Protein AF-A0A518AIZ9-F1 (afdb_monomer_lite)

Sequence (212 aa):
MLLGSAMAYCLTLGGAHALLIPSTLATMAALLMLAIASRRAASGQIYAWVDRTPELPRGILRTDRTPELPAGSIWHSTADRAEPQTDMDETLVDVPVLKTSTGDDNEPRDDEVVLQHIVRMRDKDGREYIHATLRGEIAADQRHVTLYLGFCPPFPTIPQVEAEVIEGPAATTKVVQILHNGVQIDVELDANVSKSVTVVVEAVAYEADPTS

Structure (mmCIF, N/CA/C/O backbone):
data_AF-A0A518AIZ9-F1
#
_entry.id   AF-A0A518AIZ9-F1
#
loop_
_atom_site.group_PDB
_atom_site.id
_atom_site.type_symbol
_atom_site.label_atom_id
_atom_site.label_alt_id
_atom_site.label_comp_id
_atom_site.label_asym_id
_atom_site.label_entity_id
_atom_site.label_seq_id
_atom_site.pdbx_PDB_ins_code
_atom_site.Cartn_x
_atom_site.Cartn_y
_atom_site.Cartn_z
_atom_site.occupancy
_atom_site.B_iso_or_equiv
_atom_site.auth_seq_id
_atom_site.auth_comp_id
_atom_site.auth_asym_id
_atom_site.auth_atom_id
_atom_site.pdbx_PDB_model_num
ATOM 1 N N . MET A 1 1 ? 64.237 24.814 -63.068 1.00 39.94 1 MET A N 1
ATOM 2 C CA . MET A 1 1 ? 63.916 26.164 -62.549 1.00 39.94 1 MET A CA 1
ATOM 3 C C . MET A 1 1 ? 62.679 26.028 -61.677 1.00 39.94 1 MET A C 1
ATOM 5 O O . MET A 1 1 ? 61.728 25.454 -62.170 1.00 39.94 1 MET A O 1
ATOM 9 N N . LEU A 1 2 ? 62.585 26.462 -60.426 1.00 41.84 2 LEU A N 1
ATOM 10 C CA . LEU A 1 2 ? 63.498 27.083 -59.464 1.00 41.84 2 LEU A CA 1
ATOM 11 C C . LEU A 1 2 ? 62.675 27.129 -58.150 1.00 41.84 2 LEU A C 1
ATOM 13 O O . LEU A 1 2 ? 61.513 27.493 -58.244 1.00 41.84 2 LEU A O 1
ATOM 17 N N . LEU A 1 3 ? 63.278 26.767 -57.004 1.00 41.03 3 LEU A N 1
ATOM 18 C CA . LEU A 1 3 ? 62.975 27.194 -55.613 1.00 41.03 3 LEU A CA 1
ATOM 19 C C . LEU A 1 3 ? 61.495 27.124 -55.132 1.00 41.03 3 LEU A C 1
ATOM 21 O O . LEU A 1 3 ? 60.616 27.754 -55.689 1.00 41.03 3 LEU A O 1
ATOM 25 N N . GLY A 1 4 ? 61.109 26.421 -54.065 1.00 42.66 4 GLY A N 1
ATOM 26 C CA . GLY A 1 4 ? 61.738 26.320 -52.749 1.00 42.66 4 GLY A CA 1
ATOM 27 C C . GLY A 1 4 ? 60.905 27.120 -51.738 1.00 42.66 4 GLY A C 1
ATOM 28 O O . GLY A 1 4 ? 60.705 28.303 -51.955 1.00 42.66 4 GLY A O 1
ATOM 29 N N . SER A 1 5 ? 60.414 26.493 -50.665 1.00 48.88 5 SER A N 1
ATOM 30 C CA . SER A 1 5 ? 60.509 27.025 -49.295 1.00 48.88 5 SER A CA 1
ATOM 31 C C . SER A 1 5 ? 59.873 26.048 -48.310 1.00 48.88 5 SER A C 1
ATOM 33 O O . SER A 1 5 ? 58.666 25.815 -48.315 1.00 48.88 5 SER A O 1
ATOM 35 N N . ALA A 1 6 ? 60.716 25.492 -47.446 1.00 48.91 6 ALA A N 1
ATOM 36 C CA . ALA A 1 6 ? 60.310 24.886 -46.194 1.00 48.91 6 ALA A CA 1
ATOM 37 C C . ALA A 1 6 ? 59.753 25.980 -45.272 1.00 48.91 6 ALA A C 1
ATOM 39 O O . ALA A 1 6 ? 60.350 27.052 -45.161 1.00 48.91 6 ALA A O 1
ATOM 40 N N . MET A 1 7 ? 58.647 25.704 -44.583 1.00 54.19 7 MET A N 1
ATOM 41 C CA . MET A 1 7 ? 58.264 26.474 -43.406 1.00 54.19 7 MET A CA 1
ATOM 42 C C . MET A 1 7 ? 58.028 25.517 -42.245 1.00 54.19 7 MET A C 1
ATOM 44 O O . MET A 1 7 ? 57.076 24.740 -42.214 1.00 54.19 7 MET A O 1
ATOM 48 N N . ALA A 1 8 ? 58.989 25.554 -41.328 1.00 50.47 8 ALA A N 1
ATOM 49 C CA . ALA A 1 8 ? 58.973 24.884 -40.048 1.00 50.47 8 ALA A CA 1
ATOM 50 C C . ALA A 1 8 ? 57.832 25.445 -39.191 1.00 50.47 8 ALA A C 1
ATOM 52 O O . ALA A 1 8 ? 57.834 26.630 -38.859 1.00 50.47 8 ALA A O 1
ATOM 53 N N . TYR A 1 9 ? 56.880 24.594 -38.806 1.00 51.19 9 TYR A N 1
ATOM 54 C CA . TYR A 1 9 ? 55.970 24.917 -37.715 1.00 51.19 9 TYR A CA 1
ATOM 55 C C . TYR A 1 9 ? 56.634 24.538 -36.396 1.00 51.19 9 TYR A C 1
ATOM 57 O O . TYR A 1 9 ? 56.860 23.371 -36.077 1.00 51.19 9 TYR A O 1
ATOM 65 N N . CYS A 1 10 ? 57.008 25.594 -35.685 1.00 48.31 10 CYS A N 1
ATOM 66 C CA . CYS A 1 10 ? 57.618 25.591 -34.374 1.00 48.31 10 CYS A CA 1
ATOM 67 C C . CYS A 1 10 ? 56.611 25.067 -33.338 1.00 48.31 10 CYS A C 1
ATOM 69 O O . CYS A 1 10 ? 55.517 25.613 -33.197 1.00 48.31 10 CYS A O 1
ATOM 71 N N . LEU A 1 11 ? 56.995 24.015 -32.613 1.00 47.84 11 LEU A N 1
ATOM 72 C CA . LEU A 1 11 ? 56.373 23.621 -31.354 1.00 47.84 11 LEU A CA 1
ATOM 73 C C . LEU A 1 11 ? 56.599 24.728 -30.317 1.00 47.84 11 LEU A C 1
ATOM 75 O O . LEU A 1 11 ? 57.735 24.976 -29.918 1.00 47.84 11 LEU A O 1
ATOM 79 N N . THR A 1 12 ? 55.522 25.317 -29.808 1.00 56.03 12 THR A N 1
ATOM 80 C CA . THR A 1 12 ? 55.527 26.012 -28.519 1.00 56.03 12 THR A CA 1
ATOM 81 C C . THR A 1 12 ? 54.550 25.323 -27.572 1.00 56.03 12 THR A C 1
ATOM 83 O O . THR A 1 12 ? 53.335 25.485 -27.655 1.00 56.03 12 THR A O 1
ATOM 86 N N . LEU A 1 13 ? 55.115 24.530 -26.656 1.00 51.81 13 LEU A N 1
ATOM 87 C CA . LEU A 1 13 ? 54.502 24.242 -25.363 1.00 51.81 13 LEU A CA 1
ATOM 88 C C . LEU A 1 13 ? 54.333 25.556 -24.589 1.00 51.81 13 LEU A C 1
ATOM 90 O O . LEU A 1 13 ? 55.253 26.370 -24.563 1.00 51.81 13 LEU A O 1
ATOM 94 N N . GLY A 1 14 ? 53.223 25.696 -23.865 1.00 52.38 14 GLY A N 1
ATOM 95 C CA . GLY A 1 14 ? 53.136 26.637 -22.747 1.00 52.38 14 GLY A CA 1
ATOM 96 C C . GLY A 1 14 ? 51.812 27.377 -22.676 1.00 52.38 14 GLY A C 1
ATOM 97 O O . GLY A 1 14 ? 51.695 28.496 -23.155 1.00 52.38 14 GLY A O 1
ATOM 98 N N . GLY A 1 15 ? 50.821 26.767 -22.032 1.00 46.62 15 GLY A N 1
ATOM 99 C CA . GLY A 1 15 ? 49.551 27.425 -21.755 1.00 46.62 15 GLY A CA 1
ATOM 100 C C . GLY A 1 15 ? 48.676 26.564 -20.864 1.00 46.62 15 GLY A C 1
ATOM 101 O O . GLY A 1 15 ? 47.680 26.013 -21.320 1.00 46.62 15 GLY A O 1
ATOM 102 N N . ALA A 1 16 ? 49.062 26.415 -19.596 1.00 49.22 16 ALA A N 1
ATOM 103 C CA . ALA A 1 16 ? 48.165 25.904 -18.568 1.00 49.22 16 ALA A CA 1
ATOM 104 C C . ALA A 1 16 ? 47.044 26.934 -18.348 1.00 49.22 16 ALA A C 1
ATOM 106 O O . ALA A 1 16 ? 47.120 27.784 -17.464 1.00 49.22 16 ALA A O 1
ATOM 107 N N . HIS A 1 17 ? 46.008 26.883 -19.185 1.00 47.03 17 HIS A N 1
ATOM 108 C CA . HIS A 1 17 ? 44.741 27.532 -18.892 1.00 47.03 17 HIS A CA 1
ATOM 109 C C . HIS A 1 17 ? 44.072 26.734 -17.778 1.00 47.03 17 HIS A C 1
ATOM 111 O O . HIS A 1 17 ? 43.363 25.759 -18.018 1.00 47.03 17 HIS A O 1
ATOM 117 N N . ALA A 1 18 ? 44.335 27.148 -16.539 1.00 50.25 18 ALA A N 1
ATOM 118 C CA . ALA A 1 18 ? 43.480 26.824 -15.415 1.00 50.25 18 ALA A CA 1
ATOM 119 C C . ALA A 1 18 ? 42.080 27.365 -15.742 1.00 50.25 18 ALA A C 1
ATOM 121 O O . ALA A 1 18 ? 41.807 28.557 -15.600 1.00 50.25 18 ALA A O 1
ATOM 122 N N . LEU A 1 19 ? 41.217 26.488 -16.261 1.00 50.25 19 LEU A N 1
ATOM 123 C CA . LEU A 1 19 ? 39.789 26.734 -16.361 1.00 50.25 19 LEU A CA 1
ATOM 124 C C . LEU A 1 19 ? 39.276 26.935 -14.932 1.00 50.25 19 LEU A C 1
ATOM 126 O O . LEU A 1 19 ? 39.051 25.981 -14.191 1.00 50.25 19 LEU A O 1
ATOM 130 N N . LEU A 1 20 ? 39.134 28.201 -14.544 1.00 52.47 20 LEU A N 1
ATOM 131 C CA . LEU A 1 20 ? 38.322 28.632 -13.416 1.00 52.47 20 LEU A CA 1
ATOM 132 C C . LEU A 1 20 ? 36.880 28.220 -13.719 1.00 52.47 20 LEU A C 1
ATOM 134 O O . LEU A 1 20 ? 36.121 28.956 -14.346 1.00 52.47 20 LEU A O 1
ATOM 138 N N . ILE A 1 21 ? 36.525 27.001 -13.319 1.00 57.03 21 ILE A N 1
ATOM 139 C CA . ILE A 1 21 ? 35.137 26.557 -13.267 1.00 57.03 21 ILE A CA 1
ATOM 140 C C . ILE A 1 21 ? 34.422 27.536 -12.322 1.00 57.03 21 ILE A C 1
ATOM 142 O O . ILE A 1 21 ? 34.864 27.689 -11.179 1.00 57.03 21 ILE A O 1
ATOM 146 N N . PRO A 1 22 ? 33.363 28.238 -12.768 1.00 51.31 22 PRO A N 1
ATOM 147 C CA . PRO A 1 22 ? 32.633 29.155 -11.910 1.00 51.31 22 PRO A CA 1
ATOM 148 C C . PRO A 1 22 ? 32.086 28.368 -10.718 1.00 51.31 22 PRO A C 1
ATOM 150 O O . PRO A 1 22 ? 31.345 27.395 -10.870 1.00 51.31 22 PRO A O 1
ATOM 153 N N . SER A 1 23 ? 32.488 28.792 -9.522 1.00 57.97 23 SER A N 1
ATOM 154 C CA . SER A 1 23 ? 32.219 28.141 -8.237 1.00 57.97 23 SER A CA 1
ATOM 155 C C . SER A 1 23 ? 30.732 27.936 -7.934 1.00 57.97 23 SER A C 1
ATOM 157 O O . SER A 1 23 ? 30.400 27.193 -7.021 1.00 57.97 23 SER A O 1
ATOM 159 N N . THR A 1 24 ? 29.828 28.532 -8.711 1.00 57.06 24 THR A N 1
ATOM 160 C CA . THR A 1 24 ? 28.375 28.446 -8.546 1.00 57.06 24 THR A CA 1
ATOM 161 C C . THR A 1 24 ? 27.792 27.077 -8.909 1.00 57.06 24 THR A C 1
ATOM 163 O O . THR A 1 24 ? 26.838 26.639 -8.266 1.00 57.06 24 THR A O 1
ATOM 166 N N . LEU A 1 25 ? 28.372 26.359 -9.879 1.00 55.81 25 LEU A N 1
ATOM 167 C CA . LEU A 1 25 ? 27.892 25.025 -10.277 1.00 55.81 25 LEU A CA 1
ATOM 168 C C . LEU A 1 25 ? 28.184 23.962 -9.210 1.00 55.81 25 LEU A C 1
ATOM 170 O O . LEU A 1 25 ? 27.341 23.106 -8.942 1.00 55.81 25 LEU A O 1
ATOM 174 N N . ALA A 1 26 ? 29.342 24.055 -8.552 1.00 60.19 26 ALA A N 1
ATOM 175 C CA . ALA A 1 26 ? 29.697 23.164 -7.451 1.00 60.19 26 ALA A CA 1
ATOM 176 C C . ALA A 1 26 ? 28.767 23.364 -6.241 1.00 60.19 26 ALA A C 1
ATOM 178 O O . ALA A 1 26 ? 28.334 22.388 -5.629 1.00 60.19 26 ALA A O 1
ATOM 179 N N . THR A 1 27 ? 28.386 24.610 -5.939 1.00 63.25 27 THR A N 1
ATOM 180 C CA . THR A 1 27 ? 27.458 24.912 -4.840 1.00 63.25 27 THR A CA 1
ATOM 181 C C . THR A 1 27 ? 26.048 24.396 -5.120 1.00 63.25 27 THR A C 1
ATOM 183 O O . THR A 1 27 ? 25.411 23.858 -4.218 1.00 63.25 27 THR A O 1
ATOM 186 N N . MET A 1 28 ? 25.560 24.500 -6.363 1.00 69.56 28 MET A N 1
ATOM 187 C CA . MET A 1 28 ? 24.241 23.963 -6.730 1.00 69.56 28 MET A CA 1
ATOM 188 C C . MET A 1 28 ? 24.204 22.432 -6.678 1.00 69.56 28 MET A C 1
ATOM 190 O O . MET A 1 28 ? 23.243 21.871 -6.157 1.00 69.56 28 MET A O 1
ATOM 194 N N . ALA A 1 29 ? 25.259 21.754 -7.143 1.00 61.56 29 ALA A N 1
ATOM 195 C CA . ALA A 1 29 ? 25.366 20.299 -7.034 1.00 61.56 29 ALA A CA 1
ATOM 196 C C . ALA A 1 29 ? 25.429 19.839 -5.565 1.00 61.56 29 ALA A C 1
ATOM 198 O O . ALA A 1 29 ? 24.757 18.880 -5.193 1.00 61.56 29 ALA A O 1
ATOM 199 N N . ALA A 1 30 ? 26.167 20.554 -4.709 1.00 63.75 30 ALA A N 1
ATOM 200 C CA . ALA A 1 30 ? 26.231 20.259 -3.278 1.00 63.75 30 ALA A CA 1
ATOM 201 C C . ALA A 1 30 ? 24.884 20.484 -2.567 1.00 63.75 30 ALA A C 1
ATOM 203 O O . ALA A 1 30 ? 24.491 19.661 -1.746 1.00 63.75 30 ALA A O 1
ATOM 204 N N . LEU A 1 31 ? 24.145 21.547 -2.907 1.00 68.50 31 LEU A N 1
ATOM 205 C CA . LEU A 1 31 ? 22.807 21.803 -2.358 1.00 68.50 31 LEU A CA 1
ATOM 206 C C . LEU A 1 31 ? 21.777 20.767 -2.825 1.00 68.50 31 LEU A C 1
ATOM 208 O O . LEU A 1 31 ? 20.943 20.345 -2.027 1.00 68.50 31 LEU A O 1
ATOM 212 N N . LEU A 1 32 ? 21.858 20.312 -4.080 1.00 64.00 32 LEU A N 1
ATOM 213 C CA . LEU A 1 32 ? 21.006 19.240 -4.595 1.00 64.00 32 LEU A CA 1
ATOM 214 C C . LEU A 1 32 ? 21.304 17.909 -3.888 1.00 64.00 32 LEU A C 1
ATOM 216 O O . LEU A 1 32 ? 20.382 17.242 -3.428 1.00 64.00 32 LEU A O 1
ATOM 220 N N . MET A 1 33 ? 22.582 17.556 -3.724 1.00 61.03 33 MET A N 1
ATOM 221 C CA . MET A 1 33 ? 22.983 16.350 -2.990 1.00 61.03 33 MET A CA 1
ATOM 222 C C . MET A 1 33 ? 22.608 16.428 -1.505 1.00 61.03 33 MET A C 1
ATOM 224 O O . MET A 1 33 ? 22.188 15.425 -0.934 1.00 61.03 33 MET A O 1
ATOM 228 N N . LEU A 1 34 ? 22.680 17.611 -0.885 1.00 49.88 34 LEU A N 1
ATOM 229 C CA . LEU A 1 34 ? 22.248 17.823 0.498 1.00 49.88 34 LEU A CA 1
ATOM 230 C C . LEU A 1 34 ? 20.719 17.741 0.646 1.00 49.88 34 LEU A C 1
ATOM 232 O O . LEU A 1 34 ? 20.246 17.208 1.643 1.00 49.88 34 LEU A O 1
ATOM 236 N N . ALA A 1 35 ? 19.948 18.200 -0.344 1.00 51.19 35 ALA A N 1
ATOM 237 C CA . ALA A 1 35 ? 18.488 18.064 -0.371 1.00 51.19 35 ALA A CA 1
ATOM 238 C C . ALA A 1 35 ? 18.027 16.613 -0.614 1.00 51.19 35 ALA A C 1
ATOM 240 O O . ALA A 1 35 ? 17.019 16.178 -0.057 1.00 51.19 35 ALA A O 1
ATOM 241 N N . ILE A 1 36 ? 18.774 15.845 -1.414 1.00 54.53 36 ILE A N 1
ATOM 242 C CA . ILE A 1 36 ? 18.538 14.406 -1.610 1.00 54.53 36 ILE A CA 1
ATOM 243 C C . ILE A 1 36 ? 18.916 13.630 -0.338 1.00 54.53 36 ILE A C 1
ATOM 245 O O . ILE A 1 36 ? 18.170 12.757 0.102 1.00 54.53 36 ILE A O 1
ATOM 249 N N . ALA A 1 37 ? 20.032 13.981 0.308 1.00 49.31 37 ALA A N 1
ATOM 250 C CA . ALA A 1 37 ? 20.456 13.356 1.558 1.00 49.31 37 ALA A CA 1
ATOM 251 C C . ALA A 1 37 ? 19.532 13.699 2.742 1.00 49.31 37 ALA A C 1
ATOM 253 O O . ALA A 1 37 ? 19.281 12.837 3.583 1.00 49.31 37 ALA A O 1
ATOM 254 N N . SER A 1 38 ? 18.979 14.916 2.805 1.00 46.50 38 SER A N 1
ATOM 255 C CA . SER A 1 38 ? 18.071 15.323 3.886 1.00 46.50 38 SER A CA 1
ATOM 256 C C . SER A 1 38 ? 16.689 14.672 3.788 1.00 46.50 38 SER A C 1
ATOM 258 O O . SER A 1 38 ? 16.104 14.360 4.826 1.00 46.50 38 SER A O 1
ATOM 260 N N . ARG A 1 39 ? 16.202 14.347 2.579 1.00 47.47 39 ARG A N 1
ATOM 261 C CA . ARG A 1 39 ? 14.998 13.507 2.414 1.00 47.47 39 ARG A CA 1
ATOM 262 C C . ARG A 1 39 ? 15.184 12.090 2.961 1.00 47.47 39 ARG A C 1
ATOM 264 O O . ARG A 1 39 ? 14.226 11.521 3.463 1.00 47.47 39 ARG A O 1
ATOM 271 N N . ARG A 1 40 ? 16.413 11.563 2.952 1.00 46.22 40 ARG A N 1
ATOM 272 C CA . ARG A 1 40 ? 16.766 10.259 3.544 1.00 46.22 40 ARG A CA 1
ATOM 273 C C . ARG A 1 40 ? 16.931 10.282 5.069 1.00 46.22 40 ARG A C 1
ATOM 275 O O . ARG A 1 40 ? 16.950 9.228 5.695 1.00 46.22 40 ARG A O 1
ATOM 282 N N . ALA A 1 41 ? 17.089 11.461 5.672 1.00 42.41 41 ALA A N 1
ATOM 283 C CA . ALA A 1 41 ? 17.220 11.610 7.123 1.00 42.41 41 ALA A CA 1
ATOM 284 C C . ALA A 1 41 ? 15.862 11.811 7.818 1.00 42.41 41 ALA A C 1
ATOM 286 O O . ALA A 1 41 ? 15.706 11.408 8.967 1.00 42.41 41 ALA A O 1
ATOM 287 N N . ALA A 1 42 ? 14.863 12.362 7.117 1.00 40.97 42 ALA A N 1
ATOM 288 C CA . ALA A 1 42 ? 13.490 12.456 7.621 1.00 40.97 42 ALA A CA 1
ATOM 289 C C . ALA A 1 42 ? 12.793 11.081 7.719 1.00 40.97 42 ALA A C 1
ATOM 291 O O . ALA A 1 42 ? 11.975 10.879 8.610 1.00 40.97 42 ALA A O 1
ATOM 292 N N . SER A 1 43 ? 13.189 10.102 6.897 1.00 44.28 43 SER A N 1
ATOM 293 C CA . SER A 1 43 ? 12.788 8.690 7.033 1.00 44.28 43 SER A CA 1
ATOM 294 C C . SER A 1 43 ? 13.457 7.976 8.222 1.00 44.28 43 SER A C 1
ATOM 296 O O . SER A 1 43 ? 12.982 6.946 8.683 1.00 44.28 43 SER A O 1
ATOM 298 N N . GLY A 1 44 ? 14.532 8.538 8.789 1.00 35.97 44 GLY A N 1
ATOM 299 C CA . GLY A 1 44 ? 15.192 7.996 9.983 1.00 35.97 44 GLY A CA 1
ATOM 300 C C . GLY A 1 44 ? 14.403 8.191 11.284 1.00 35.97 44 GLY A C 1
ATOM 301 O O . GLY A 1 44 ? 14.702 7.542 12.283 1.00 35.97 44 GLY A O 1
ATOM 302 N N . GLN A 1 45 ? 13.391 9.067 11.290 1.00 40.84 45 GLN A N 1
ATOM 303 C CA . GLN A 1 45 ? 12.557 9.317 12.469 1.00 40.84 45 GLN A CA 1
ATOM 304 C C . GLN A 1 45 ? 11.426 8.283 12.633 1.00 40.84 45 GLN A C 1
ATOM 306 O O . GLN A 1 45 ? 10.902 8.139 13.736 1.00 40.84 45 GLN A O 1
ATOM 311 N N . ILE A 1 46 ? 11.117 7.519 11.578 1.00 44.38 46 ILE A N 1
ATOM 312 C CA . ILE A 1 46 ? 10.094 6.458 11.570 1.00 44.38 46 ILE A CA 1
ATOM 313 C C . ILE A 1 46 ? 10.654 5.152 12.163 1.00 44.38 46 ILE A C 1
ATOM 315 O O . ILE A 1 46 ? 9.981 4.487 12.952 1.00 44.38 46 ILE A O 1
ATOM 319 N N . TYR A 1 47 ? 11.940 4.845 11.946 1.00 40.62 47 TYR A N 1
ATOM 320 C CA . TYR A 1 47 ? 12.581 3.691 12.598 1.00 40.62 47 TYR A CA 1
ATOM 321 C C . TYR A 1 47 ? 12.675 3.821 14.127 1.00 40.62 47 TYR A C 1
ATOM 323 O O . TYR A 1 47 ? 12.715 2.811 14.821 1.00 40.62 47 TYR A O 1
ATOM 331 N N . ALA A 1 48 ? 12.612 5.035 14.687 1.00 41.84 48 ALA A N 1
ATOM 332 C CA . ALA A 1 48 ? 12.530 5.223 16.139 1.00 41.84 48 ALA A CA 1
ATOM 333 C C . ALA A 1 48 ? 11.160 4.824 16.737 1.00 41.84 48 ALA A C 1
ATOM 335 O O . ALA A 1 48 ? 11.034 4.713 17.963 1.00 41.84 48 ALA A O 1
ATOM 336 N N . TRP A 1 49 ? 10.134 4.632 15.896 1.00 43.12 49 TRP A N 1
ATOM 337 C CA . TRP A 1 49 ? 8.842 4.064 16.289 1.00 43.12 49 TRP A CA 1
ATOM 338 C C . TRP A 1 49 ? 8.813 2.544 16.073 1.00 43.12 49 TRP A C 1
ATOM 340 O O . TRP A 1 49 ? 8.324 1.825 16.942 1.00 43.12 49 TRP A O 1
ATOM 350 N N . VAL A 1 50 ? 9.449 2.043 15.004 1.00 43.56 50 VAL A N 1
ATOM 351 C CA . VAL A 1 50 ? 9.624 0.597 14.758 1.00 43.56 50 VAL A CA 1
ATOM 352 C C . VAL A 1 50 ? 10.515 -0.065 15.821 1.00 43.56 50 VAL A C 1
ATOM 354 O O . VAL A 1 50 ? 10.157 -1.132 16.307 1.00 43.56 50 VAL A O 1
ATOM 357 N N . ASP A 1 51 ? 11.574 0.589 16.315 1.00 40.94 51 ASP A N 1
ATOM 358 C CA . ASP A 1 51 ? 12.370 0.105 17.467 1.00 40.94 51 ASP A CA 1
ATOM 359 C C . ASP A 1 51 ? 11.630 0.216 18.818 1.00 40.94 51 ASP A C 1
ATOM 361 O O . ASP A 1 51 ? 12.097 -0.277 19.846 1.00 40.94 51 ASP A O 1
ATOM 365 N N . ARG A 1 52 ? 10.456 0.861 18.832 1.00 41.56 52 ARG A N 1
ATOM 366 C CA . ARG A 1 52 ? 9.512 0.872 19.957 1.00 41.56 52 ARG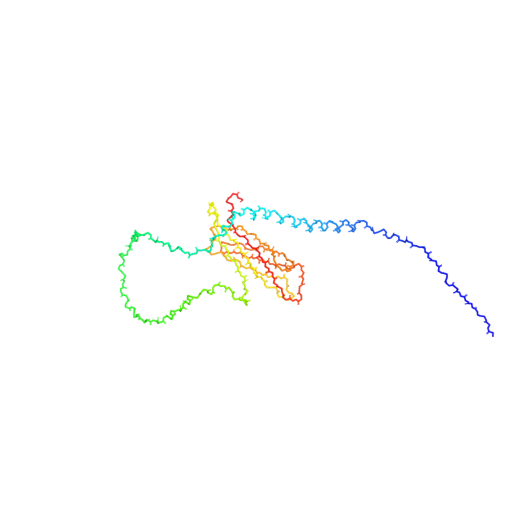 A CA 1
ATOM 367 C C . ARG A 1 52 ? 8.309 -0.038 19.728 1.00 41.56 52 ARG A C 1
ATOM 369 O O . ARG A 1 52 ? 7.345 0.034 20.494 1.00 41.56 52 ARG A O 1
ATOM 376 N N . THR A 1 53 ? 8.381 -0.941 18.749 1.00 41.06 53 THR A N 1
ATOM 377 C CA . THR A 1 53 ? 7.557 -2.144 18.815 1.00 41.06 53 THR A CA 1
ATOM 378 C C . THR A 1 53 ? 7.929 -2.874 20.111 1.00 41.06 53 THR A C 1
ATOM 380 O O . THR A 1 53 ? 9.112 -3.133 20.347 1.00 41.06 53 THR A O 1
ATOM 383 N N . PRO A 1 54 ? 6.978 -3.160 21.023 1.00 37.84 54 PRO A N 1
ATOM 384 C CA . PRO A 1 54 ? 7.256 -4.131 22.071 1.00 37.84 54 PRO A CA 1
ATOM 385 C C . PRO A 1 54 ? 7.716 -5.384 21.339 1.00 37.84 54 PRO A C 1
ATOM 387 O O . PRO A 1 54 ? 7.024 -5.792 20.407 1.00 37.84 54 PRO A O 1
ATOM 390 N N . GLU A 1 55 ? 8.895 -5.904 21.696 1.00 36.31 55 GLU A N 1
ATOM 391 C CA . GLU A 1 55 ? 9.474 -7.101 21.091 1.00 36.31 55 GLU A CA 1
ATOM 392 C C . GLU A 1 55 ? 8.345 -8.066 20.737 1.00 36.31 55 GLU A C 1
ATOM 394 O O . GLU A 1 55 ? 7.668 -8.573 21.637 1.00 36.31 55 GLU A O 1
ATOM 399 N N . LEU A 1 56 ? 8.072 -8.244 19.437 1.00 44.16 56 LEU A N 1
ATOM 400 C CA . LEU A 1 56 ? 7.114 -9.251 19.000 1.00 44.16 56 LEU A CA 1
ATOM 401 C C . LEU A 1 56 ? 7.553 -10.539 19.700 1.00 44.16 56 LEU A C 1
ATOM 403 O O . LEU A 1 56 ? 8.711 -10.938 19.518 1.00 44.16 56 LEU A O 1
ATOM 407 N N . PRO A 1 57 ? 6.715 -11.155 20.556 1.00 35.19 57 PRO A N 1
ATOM 408 C CA . PRO A 1 57 ? 7.140 -12.320 21.304 1.00 35.19 57 PRO A CA 1
ATOM 409 C C . PRO A 1 57 ? 7.584 -13.364 20.285 1.00 35.19 57 PRO A C 1
ATOM 411 O O . PRO A 1 57 ? 6.765 -13.860 19.511 1.00 35.19 57 PRO A O 1
ATOM 414 N N . ARG A 1 58 ? 8.883 -13.687 20.264 1.00 38.62 58 ARG A N 1
ATOM 415 C CA . ARG A 1 58 ? 9.511 -14.666 19.356 1.00 38.62 58 ARG A CA 1
ATOM 416 C C . ARG A 1 58 ? 9.038 -16.114 19.615 1.00 38.62 58 ARG A C 1
ATOM 418 O O . ARG A 1 58 ? 9.807 -17.054 19.475 1.00 38.62 58 ARG A O 1
ATOM 425 N N . GLY A 1 59 ? 7.789 -16.313 20.037 1.00 36.75 59 GLY A N 1
ATOM 426 C CA . GLY A 1 59 ? 7.248 -17.592 20.491 1.00 36.75 59 GLY A CA 1
ATOM 427 C C . GLY A 1 59 ? 5.778 -17.853 20.158 1.00 36.75 59 GLY A C 1
ATOM 428 O O . GLY A 1 59 ? 5.237 -18.831 20.664 1.00 36.75 59 GLY A O 1
ATOM 429 N N . ILE A 1 60 ? 5.112 -17.040 19.327 1.00 42.72 60 ILE A N 1
ATOM 430 C CA . ILE A 1 60 ? 3.705 -17.274 18.939 1.00 42.72 60 ILE A CA 1
ATOM 431 C C . ILE A 1 60 ? 3.637 -17.990 17.584 1.00 42.72 60 ILE A C 1
ATOM 433 O O . ILE A 1 60 ? 3.108 -17.486 16.605 1.00 42.72 60 ILE A O 1
ATOM 437 N N . LEU A 1 61 ? 4.201 -19.191 17.536 1.00 38.72 61 LEU A N 1
ATOM 438 C CA . LEU A 1 61 ? 3.875 -20.212 16.538 1.00 38.72 61 LEU A CA 1
ATOM 439 C C . LEU A 1 61 ? 3.904 -21.557 17.268 1.00 38.72 61 LEU A C 1
ATOM 441 O O . LEU A 1 61 ? 4.785 -22.391 17.099 1.00 38.72 61 LEU A O 1
ATOM 445 N N . ARG A 1 62 ? 2.961 -21.712 18.204 1.00 37.44 62 ARG A N 1
ATOM 446 C CA . ARG A 1 62 ? 2.619 -23.001 18.810 1.00 37.44 62 ARG A CA 1
ATOM 447 C C . ARG A 1 62 ? 1.133 -23.013 19.148 1.00 37.44 62 ARG A C 1
ATOM 449 O O . ARG A 1 62 ? 0.719 -22.626 20.239 1.00 37.44 62 ARG A O 1
ATOM 456 N N . THR A 1 63 ? 0.322 -23.406 18.177 1.00 44.72 63 THR A N 1
ATOM 457 C CA . THR A 1 63 ? -1.126 -23.574 18.319 1.00 44.72 63 THR A CA 1
ATOM 458 C C . THR A 1 63 ? -1.444 -24.974 18.846 1.00 44.72 63 THR A C 1
ATOM 460 O O . THR A 1 63 ? -1.990 -25.790 18.120 1.00 44.72 63 THR A O 1
ATOM 463 N N . ASP A 1 64 ? -1.125 -25.246 20.115 1.00 38.84 64 ASP A N 1
ATOM 464 C CA . ASP A 1 64 ? -1.511 -26.498 20.801 1.00 38.84 64 ASP A CA 1
ATOM 465 C C . ASP A 1 64 ? -2.486 -26.250 21.967 1.00 38.84 64 ASP A C 1
ATOM 467 O O . ASP A 1 64 ? -2.499 -26.976 22.961 1.00 38.84 64 ASP A O 1
ATOM 471 N N . ARG A 1 65 ? -3.308 -25.197 21.905 1.00 38.25 65 ARG A N 1
ATOM 472 C CA . ARG A 1 65 ? -4.374 -24.995 22.897 1.00 38.25 65 ARG A CA 1
ATOM 473 C C . ARG A 1 65 ? -5.720 -24.806 22.227 1.00 38.25 65 ARG A C 1
ATOM 475 O O . ARG A 1 65 ? -6.094 -23.697 21.861 1.00 38.25 65 ARG A O 1
ATOM 482 N N . THR A 1 66 ? -6.456 -25.905 22.138 1.00 42.09 66 THR A N 1
ATOM 483 C CA . THR A 1 66 ? -7.914 -25.911 22.047 1.00 42.09 66 THR A CA 1
ATOM 484 C C . THR A 1 66 ? -8.466 -25.115 23.236 1.00 42.09 66 THR A C 1
ATOM 486 O O . THR A 1 66 ? -8.195 -25.492 24.378 1.00 42.09 66 THR A O 1
ATOM 489 N N . PRO A 1 67 ? -9.193 -24.005 23.032 1.00 47.81 67 PRO A N 1
ATOM 490 C CA . PRO A 1 67 ? -9.878 -23.349 24.133 1.00 47.81 67 PRO A CA 1
ATOM 491 C C . PRO A 1 67 ? -11.022 -24.258 24.599 1.00 47.81 67 PRO A C 1
ATOM 493 O O . PRO A 1 67 ? -11.966 -24.515 23.854 1.00 47.81 67 PRO A O 1
ATOM 496 N N . GLU A 1 68 ? -10.929 -24.766 25.828 1.00 45.88 68 GLU A N 1
ATOM 497 C CA . GLU A 1 68 ? -12.066 -25.384 26.507 1.00 45.88 68 GLU A CA 1
ATOM 498 C C . GLU A 1 68 ? -13.157 -24.319 26.672 1.00 45.88 68 GLU A C 1
ATOM 500 O O . GLU A 1 68 ? -12.991 -23.327 27.385 1.00 45.88 68 GLU A O 1
ATOM 505 N N . LEU A 1 69 ? -14.271 -24.499 25.961 1.00 57.31 69 LEU A N 1
ATOM 506 C CA . LEU A 1 69 ? -15.462 -23.681 26.145 1.00 57.31 69 LEU A CA 1
ATOM 507 C C . LEU A 1 69 ? -16.000 -23.907 27.568 1.00 57.31 69 L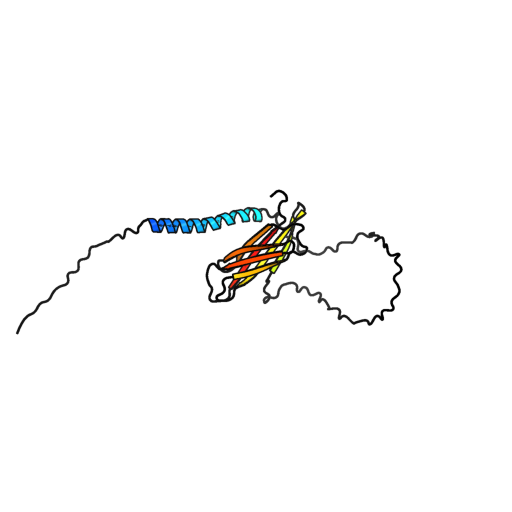EU A C 1
ATOM 509 O O . LEU A 1 69 ? -16.130 -25.060 27.988 1.00 57.31 69 LEU A O 1
ATOM 513 N N . PRO A 1 70 ? -16.354 -22.848 28.316 1.00 51.31 70 PRO A N 1
ATOM 514 C CA . PRO A 1 70 ? -16.977 -23.012 29.617 1.00 51.31 70 PRO A CA 1
ATOM 515 C C . PRO A 1 70 ? -18.331 -23.708 29.447 1.00 51.31 70 PRO A C 1
ATOM 517 O O . PRO A 1 70 ? -19.222 -23.224 28.746 1.00 51.31 70 PRO A O 1
ATOM 520 N N . ALA A 1 71 ? -18.484 -24.852 30.110 1.00 51.31 71 ALA A N 1
ATOM 521 C CA . ALA A 1 71 ? -19.755 -25.546 30.235 1.00 51.31 71 ALA A CA 1
ATOM 522 C C . ALA A 1 71 ? -20.755 -24.632 30.963 1.00 51.31 71 ALA A C 1
ATOM 524 O O . ALA A 1 71 ? -20.686 -24.486 32.182 1.00 51.31 71 ALA A O 1
ATOM 525 N N . GLY A 1 72 ? -21.665 -23.985 30.226 1.00 51.81 72 GLY A N 1
ATOM 526 C CA . GLY A 1 72 ? -22.767 -23.245 30.850 1.00 51.81 72 GLY A CA 1
ATOM 527 C C . GLY A 1 72 ? -23.347 -22.031 30.126 1.00 51.81 72 GLY A C 1
ATOM 528 O O . GLY A 1 72 ? -24.154 -21.337 30.740 1.00 51.81 72 GLY A O 1
ATOM 529 N N . SER A 1 73 ? -23.011 -21.734 28.865 1.00 48.31 73 SER A N 1
ATOM 530 C CA . SER A 1 73 ? -23.719 -20.673 28.129 1.00 48.31 73 SER A CA 1
ATOM 531 C C . SER A 1 73 ? -25.116 -21.140 27.703 1.00 48.31 73 SER A C 1
ATOM 533 O O . SER A 1 73 ? -25.344 -21.692 26.628 1.00 48.31 73 SER A O 1
ATOM 535 N N . ILE A 1 74 ? -26.070 -20.920 28.606 1.00 52.84 74 ILE A N 1
ATOM 536 C CA . ILE A 1 74 ? -27.507 -21.026 28.370 1.00 52.84 74 ILE A CA 1
ATOM 537 C C . ILE A 1 74 ? -27.893 -19.889 27.420 1.00 52.84 74 ILE A C 1
ATOM 539 O O . ILE A 1 74 ? -28.061 -18.741 27.828 1.00 52.84 74 ILE A O 1
ATOM 543 N N . TRP A 1 75 ? -28.012 -20.201 26.133 1.00 57.16 75 TRP A N 1
ATOM 544 C CA . TRP A 1 75 ? -28.657 -19.315 25.174 1.00 57.16 75 TRP A CA 1
ATOM 545 C C . TRP A 1 75 ? -30.155 -19.304 25.482 1.00 57.16 75 TRP A C 1
ATOM 547 O O . TRP A 1 75 ? -30.846 -20.305 25.293 1.00 57.16 75 TRP A O 1
ATOM 557 N N . HIS A 1 76 ? -30.662 -18.180 25.990 1.00 46.00 76 HIS A N 1
ATOM 558 C CA . HIS A 1 76 ? -32.100 -17.950 26.070 1.00 46.00 76 HIS A CA 1
ATOM 559 C C . HIS A 1 76 ? -32.662 -17.864 24.646 1.00 46.00 76 HIS A C 1
ATOM 561 O O . HIS A 1 76 ? -32.568 -16.834 23.985 1.00 46.00 76 HIS A O 1
ATOM 567 N N . SER A 1 77 ? -33.218 -18.981 24.178 1.00 49.25 77 SER A N 1
ATOM 568 C CA . SER A 1 77 ? -33.991 -19.071 22.944 1.00 49.25 77 SER A CA 1
ATOM 569 C C . SER A 1 77 ? -35.335 -18.368 23.137 1.00 49.25 77 SER A C 1
ATOM 571 O O . SER A 1 77 ? -36.250 -18.901 23.762 1.00 49.25 77 SER A O 1
ATOM 573 N N . THR A 1 78 ? -35.460 -17.146 22.626 1.00 56.84 78 THR A N 1
ATOM 574 C CA . THR A 1 78 ? -36.742 -16.460 22.416 1.00 56.84 78 THR A CA 1
ATOM 575 C C . THR A 1 78 ? -37.317 -16.863 21.059 1.00 56.84 78 THR A C 1
ATOM 577 O O . THR A 1 78 ? -37.356 -16.068 20.123 1.00 56.84 78 THR A O 1
ATOM 580 N N . ALA A 1 79 ? -37.765 -18.112 20.947 1.00 50.25 79 ALA A N 1
ATOM 581 C CA . ALA A 1 79 ? -38.419 -18.632 19.748 1.00 50.25 79 ALA A CA 1
ATOM 582 C C . ALA A 1 79 ? -39.783 -19.258 20.083 1.00 50.25 79 ALA A C 1
ATOM 584 O O . ALA A 1 79 ? -40.013 -20.435 19.842 1.00 50.25 79 ALA A O 1
ATOM 585 N N . ASP A 1 80 ? -40.700 -18.442 20.609 1.00 48.88 80 ASP A N 1
ATOM 586 C CA . ASP A 1 80 ? -42.151 -18.688 20.549 1.00 48.88 80 ASP A CA 1
ATOM 587 C C . ASP A 1 80 ? -42.745 -17.867 19.389 1.00 48.88 80 ASP A C 1
ATOM 589 O O . ASP A 1 80 ? -43.598 -16.992 19.550 1.00 48.88 80 ASP A O 1
ATOM 593 N N . ARG A 1 81 ? -42.238 -18.106 18.175 1.00 53.22 81 ARG A N 1
ATOM 594 C CA . ARG A 1 81 ? -42.870 -17.629 16.943 1.00 53.22 81 ARG A CA 1
ATOM 595 C C . ARG A 1 81 ? -43.225 -18.854 16.118 1.00 53.22 81 ARG A C 1
ATOM 597 O O . ARG A 1 81 ? -42.360 -19.459 15.500 1.00 53.22 81 ARG A O 1
ATOM 604 N N . ALA A 1 82 ? -44.500 -19.229 16.172 1.00 56.50 82 ALA A N 1
ATOM 605 C CA . ALA A 1 82 ? -45.078 -20.251 15.315 1.00 56.50 82 ALA A CA 1
ATOM 606 C C . ALA A 1 82 ? -44.909 -19.822 13.851 1.00 56.50 82 ALA A C 1
ATOM 608 O O . ALA A 1 82 ? -45.622 -18.939 13.368 1.00 56.50 82 ALA A O 1
ATOM 609 N N . GLU A 1 83 ? -43.926 -20.404 13.170 1.00 62.03 83 GLU A N 1
ATOM 610 C CA . GLU A 1 83 ? -43.775 -20.253 11.730 1.00 62.03 83 GLU A CA 1
ATOM 611 C C . GLU A 1 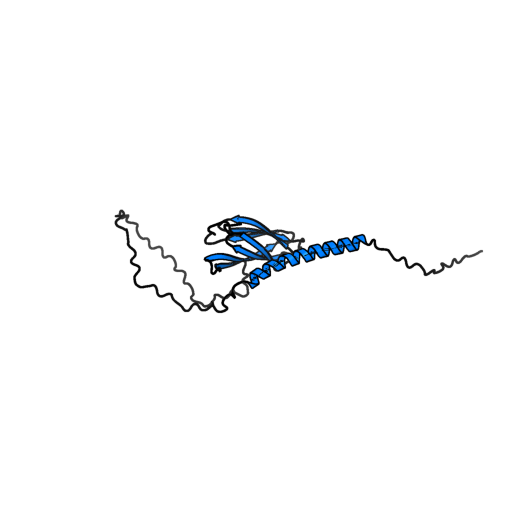83 ? -44.746 -21.198 11.006 1.00 62.03 83 GLU A C 1
ATOM 613 O O . GLU A 1 83 ? -44.948 -22.335 11.443 1.00 62.03 83 GLU A O 1
ATOM 618 N N . PRO A 1 84 ? -45.384 -20.746 9.913 1.00 60.69 84 PRO A N 1
ATOM 619 C CA . PRO A 1 84 ? -46.215 -21.602 9.085 1.00 60.69 84 PRO A CA 1
ATOM 620 C C . PRO A 1 84 ? -45.338 -22.676 8.434 1.00 60.69 84 PRO A C 1
ATOM 622 O O . PRO A 1 84 ? -44.415 -22.359 7.683 1.00 60.69 84 PRO A O 1
ATOM 625 N N . GLN A 1 85 ? -45.643 -23.946 8.722 1.00 53.66 85 GLN A N 1
ATOM 626 C CA . GLN A 1 85 ? -45.041 -25.100 8.057 1.00 53.66 85 GLN A CA 1
ATOM 627 C C . GLN A 1 85 ? -45.284 -24.987 6.552 1.00 53.66 85 GLN A C 1
ATOM 629 O O . GLN A 1 85 ? -46.372 -25.266 6.051 1.00 53.66 85 GLN A O 1
ATOM 634 N N . THR A 1 86 ? -44.262 -24.524 5.844 1.00 63.84 86 THR A N 1
ATOM 635 C CA . THR A 1 86 ? -44.187 -24.614 4.395 1.00 63.84 86 THR A CA 1
ATOM 636 C C . THR A 1 86 ? -43.426 -25.901 4.122 1.00 63.84 86 THR A C 1
ATOM 638 O O . THR A 1 86 ? -42.238 -25.973 4.430 1.00 63.84 86 THR A O 1
ATOM 641 N N . ASP A 1 87 ? -44.132 -26.919 3.624 1.00 59.62 87 ASP A N 1
ATOM 642 C CA . ASP A 1 87 ? -43.555 -28.147 3.067 1.00 59.62 87 ASP A CA 1
ATOM 643 C C . ASP A 1 87 ? -42.630 -27.757 1.906 1.00 59.62 87 ASP A C 1
ATOM 645 O O . ASP A 1 87 ? -43.042 -27.635 0.752 1.00 59.62 87 ASP A O 1
ATOM 649 N N . MET A 1 88 ? -41.375 -27.477 2.235 1.00 60.84 88 MET A N 1
ATOM 650 C CA . MET A 1 88 ? -40.290 -27.376 1.277 1.00 60.84 88 MET A CA 1
ATOM 651 C C . MET A 1 88 ? -39.673 -28.766 1.205 1.00 60.84 88 MET A C 1
ATOM 653 O O . MET A 1 88 ? -38.973 -29.195 2.117 1.00 60.84 88 MET A O 1
ATOM 657 N N . ASP A 1 89 ? -40.012 -29.463 0.126 1.00 60.72 89 ASP A N 1
ATOM 658 C CA . ASP A 1 89 ? -39.385 -30.691 -0.350 1.00 60.72 89 ASP A CA 1
ATOM 659 C C . ASP A 1 89 ? -37.855 -30.521 -0.322 1.00 60.72 89 ASP A C 1
ATOM 661 O O . ASP A 1 89 ? -37.275 -29.817 -1.156 1.00 60.72 89 ASP A O 1
ATOM 665 N N . GLU A 1 90 ? -37.209 -31.096 0.698 1.00 56.41 90 GLU A N 1
ATOM 666 C CA . GLU A 1 90 ? -35.756 -31.145 0.849 1.00 56.41 90 GLU A CA 1
ATOM 667 C C . GLU A 1 90 ? -35.183 -32.033 -0.256 1.00 56.41 90 GLU A C 1
ATOM 669 O O . GLU A 1 90 ? -34.842 -33.202 -0.066 1.00 56.41 90 GLU A O 1
ATOM 674 N N . THR A 1 91 ? -35.044 -31.461 -1.449 1.00 67.38 91 THR A N 1
ATOM 675 C CA . THR A 1 91 ? -34.150 -32.013 -2.456 1.00 67.38 91 THR A CA 1
ATOM 676 C C . THR A 1 91 ? -32.736 -31.824 -1.917 1.00 67.38 91 THR A C 1
ATOM 678 O O . THR A 1 91 ? -32.135 -30.761 -2.069 1.00 67.38 91 THR A O 1
ATOM 681 N N . LEU A 1 92 ? -32.240 -32.841 -1.209 1.00 61.03 92 LEU A N 1
ATOM 682 C CA . LEU A 1 92 ? -30.867 -32.955 -0.733 1.00 61.03 92 LEU A CA 1
ATOM 683 C C . LEU A 1 92 ? -29.925 -32.826 -1.932 1.00 61.03 92 LEU A C 1
ATOM 685 O O . LEU A 1 92 ? -29.632 -33.792 -2.635 1.00 61.03 92 LEU A O 1
ATOM 689 N N . VAL A 1 93 ? -29.485 -31.602 -2.204 1.00 68.75 93 VAL A N 1
ATOM 690 C CA . VAL A 1 93 ? -28.383 -31.354 -3.122 1.00 68.75 93 VAL A CA 1
ATOM 691 C C . VAL A 1 93 ? -27.145 -31.844 -2.386 1.00 68.75 93 VAL A C 1
ATOM 693 O O . VAL A 1 93 ? -26.749 -31.242 -1.389 1.00 68.75 93 VAL A O 1
ATOM 696 N N . ASP A 1 94 ? -26.572 -32.958 -2.842 1.00 61.09 94 ASP A N 1
ATOM 697 C CA . ASP A 1 94 ? -25.246 -33.423 -2.432 1.00 61.09 94 ASP A CA 1
ATOM 698 C C . ASP A 1 94 ? -24.239 -32.312 -2.755 1.00 61.09 94 ASP A C 1
ATOM 700 O O . ASP A 1 94 ? -23.663 -32.253 -3.842 1.00 61.09 94 ASP A O 1
ATOM 704 N N . VAL A 1 95 ? -24.059 -31.372 -1.824 1.00 71.19 95 VAL A N 1
ATOM 705 C CA . VAL A 1 95 ? -22.973 -30.402 -1.884 1.00 71.19 95 VAL A CA 1
ATOM 706 C C . VAL A 1 95 ? -21.712 -31.223 -1.645 1.00 71.19 95 VAL A C 1
ATOM 708 O O . VAL A 1 95 ? -21.561 -31.776 -0.552 1.00 71.19 95 VAL A O 1
ATOM 711 N N . PRO A 1 96 ? -20.814 -31.364 -2.637 1.00 60.38 96 PRO A N 1
ATOM 712 C CA . PRO A 1 96 ? -19.596 -32.123 -2.442 1.00 60.38 96 PRO A CA 1
ATOM 713 C C . PRO A 1 96 ? -18.815 -31.452 -1.316 1.00 60.38 96 PRO A C 1
ATOM 715 O O . PRO A 1 96 ? -18.289 -30.351 -1.475 1.00 60.38 96 PRO A O 1
ATOM 718 N N . VAL A 1 97 ? -18.778 -32.113 -0.157 1.00 62.97 97 VAL A N 1
ATOM 719 C CA . VAL A 1 97 ? -17.942 -31.722 0.974 1.00 62.97 97 VAL A CA 1
ATOM 720 C C . VAL A 1 97 ? -16.512 -31.742 0.456 1.00 62.97 97 VAL A C 1
ATOM 722 O O . VAL A 1 97 ? -15.939 -32.808 0.214 1.00 62.97 97 VAL A O 1
ATOM 725 N N . LEU A 1 98 ? -15.972 -30.549 0.206 1.00 62.84 98 LEU A N 1
ATOM 726 C CA . LEU A 1 98 ? -14.598 -30.357 -0.221 1.00 62.84 98 LEU A CA 1
ATOM 727 C C . LEU A 1 98 ? -13.724 -30.959 0.881 1.00 62.84 98 LEU A C 1
ATOM 729 O O . LEU A 1 98 ? -13.648 -30.420 1.983 1.00 62.84 98 LEU A O 1
ATOM 733 N N . LYS A 1 99 ? -13.143 -32.133 0.614 1.00 53.31 99 LYS A N 1
ATOM 734 C CA . LYS A 1 99 ? -12.245 -32.808 1.550 1.00 53.31 99 LYS A CA 1
ATOM 735 C C . LYS A 1 99 ? -11.049 -31.893 1.764 1.00 53.31 99 LYS A C 1
ATOM 737 O O . LYS A 1 99 ? -10.180 -31.805 0.902 1.00 53.31 99 LYS A O 1
ATOM 742 N N . THR A 1 100 ? -11.028 -31.198 2.892 1.00 48.06 100 THR A N 1
ATOM 743 C CA . THR A 1 100 ? -9.866 -30.451 3.349 1.00 48.06 100 THR A CA 1
ATOM 744 C C . THR A 1 100 ? -8.796 -31.477 3.698 1.00 48.06 100 THR A C 1
ATOM 746 O O . THR A 1 100 ? -8.889 -32.194 4.694 1.00 48.06 100 THR A O 1
ATOM 749 N N . SER A 1 101 ? -7.810 -31.637 2.817 1.00 56.81 101 SER A N 1
ATOM 750 C CA . SER A 1 101 ? -6.630 -32.442 3.104 1.00 56.81 101 SER A CA 1
ATOM 751 C C . SER A 1 101 ? -5.938 -31.835 4.318 1.00 56.81 101 SER A C 1
ATOM 753 O O . SER A 1 101 ? -5.412 -30.729 4.255 1.00 56.81 101 SER A O 1
ATOM 755 N N . THR A 1 102 ? -5.972 -32.550 5.440 1.00 53.56 102 THR A N 1
ATOM 756 C CA . THR A 1 102 ? -5.189 -32.268 6.648 1.00 53.56 102 THR A CA 1
ATOM 757 C C . THR A 1 102 ? -3.723 -32.634 6.381 1.00 53.56 102 THR A C 1
ATOM 759 O O . THR A 1 102 ? -3.191 -33.575 6.961 1.00 53.56 102 THR A O 1
ATOM 762 N N . GLY A 1 103 ? -3.122 -31.970 5.394 1.00 53.31 103 GLY A N 1
ATOM 763 C CA . GLY A 1 103 ? -1.700 -32.009 5.087 1.00 53.31 103 GLY A CA 1
ATOM 764 C C . GLY A 1 103 ? -1.060 -30.748 5.645 1.00 53.31 103 GLY A C 1
ATOM 765 O O . GLY A 1 103 ? -1.628 -29.664 5.534 1.00 53.31 103 GLY A O 1
ATOM 766 N N . ASP A 1 104 ? 0.093 -30.913 6.275 1.00 58.88 104 ASP A N 1
ATOM 767 C CA . ASP A 1 104 ? 0.984 -29.885 6.823 1.00 58.88 104 ASP A CA 1
ATOM 768 C C . ASP A 1 104 ? 1.642 -29.053 5.690 1.00 58.88 104 ASP A C 1
ATOM 770 O O . ASP A 1 104 ? 2.842 -28.813 5.678 1.00 58.88 104 ASP A O 1
ATOM 774 N N . ASP A 1 105 ? 0.845 -28.669 4.685 1.00 58.62 105 ASP A N 1
ATOM 775 C CA . ASP A 1 105 ? 1.247 -28.101 3.390 1.00 58.62 105 ASP A CA 1
ATOM 776 C C . ASP A 1 105 ? 1.092 -26.566 3.368 1.00 58.62 105 ASP A C 1
ATOM 778 O O . ASP A 1 105 ? 0.747 -25.981 2.343 1.00 58.62 105 ASP A O 1
ATOM 782 N N . ASN A 1 106 ? 1.260 -25.896 4.512 1.00 64.00 106 ASN A N 1
ATOM 783 C CA . ASN A 1 106 ? 1.039 -24.446 4.611 1.00 64.00 106 ASN A CA 1
ATOM 784 C C . ASN A 1 106 ? 2.299 -23.614 4.309 1.00 64.00 106 ASN A C 1
ATOM 786 O O . ASN A 1 106 ? 2.292 -22.396 4.498 1.00 64.00 106 ASN A O 1
ATOM 790 N N . GLU A 1 107 ? 3.386 -24.255 3.870 1.00 68.31 107 GLU A N 1
ATOM 791 C CA . GLU A 1 107 ? 4.520 -23.540 3.294 1.00 68.31 107 GLU A CA 1
ATOM 792 C C . GLU A 1 107 ? 4.195 -23.179 1.838 1.00 68.31 107 GLU A C 1
ATOM 794 O O . GLU A 1 107 ? 3.788 -24.057 1.069 1.00 68.31 107 GLU A O 1
ATOM 799 N N . PRO A 1 108 ? 4.340 -21.898 1.447 1.00 69.38 108 PRO A N 1
ATOM 800 C CA . PRO A 1 108 ? 4.173 -21.509 0.057 1.00 69.38 108 PRO A CA 1
ATOM 801 C C . PRO A 1 108 ? 5.141 -22.313 -0.803 1.00 69.38 108 PRO A C 1
ATOM 803 O O . PRO A 1 108 ? 6.299 -22.524 -0.430 1.00 69.38 108 PRO A O 1
ATOM 806 N N . ARG A 1 109 ? 4.662 -22.776 -1.954 1.00 77.44 109 ARG A N 1
ATOM 807 C CA . ARG A 1 109 ? 5.517 -23.509 -2.892 1.00 77.44 109 ARG A CA 1
ATOM 808 C C . ARG A 1 109 ? 6.608 -22.579 -3.417 1.00 77.44 109 ARG A C 1
ATOM 810 O O . ARG A 1 109 ? 6.396 -21.376 -3.538 1.00 77.44 109 ARG A O 1
ATOM 817 N N . ASP A 1 110 ? 7.755 -23.142 -3.792 1.00 77.88 110 ASP A N 1
ATOM 818 C CA . ASP A 1 110 ? 8.901 -22.372 -4.303 1.00 77.88 110 ASP A CA 1
ATOM 819 C C . ASP A 1 110 ? 8.575 -21.513 -5.549 1.00 77.88 110 ASP A C 1
ATOM 821 O O . ASP A 1 110 ? 9.332 -20.604 -5.892 1.00 77.88 110 ASP A O 1
ATOM 825 N N . ASP A 1 111 ? 7.467 -21.789 -6.244 1.00 85.31 111 ASP A N 1
ATOM 826 C CA . ASP A 1 111 ? 6.973 -21.046 -7.406 1.00 85.31 111 ASP A CA 1
ATOM 827 C C . ASP A 1 111 ? 5.867 -20.019 -7.088 1.00 85.31 111 ASP A C 1
ATOM 829 O O . ASP A 1 111 ? 5.421 -19.294 -7.982 1.00 85.31 111 ASP A O 1
ATOM 833 N N . GLU A 1 112 ? 5.436 -19.908 -5.831 1.00 88.38 112 GLU A N 1
ATOM 834 C CA . GLU A 1 112 ? 4.394 -18.976 -5.408 1.00 88.38 112 GLU A CA 1
ATOM 835 C C . GLU A 1 112 ? 4.972 -17.609 -5.024 1.00 88.38 112 GLU A C 1
ATOM 837 O O . GLU A 1 112 ? 5.894 -17.471 -4.221 1.00 88.38 112 GLU A O 1
ATOM 842 N N . VAL A 1 113 ? 4.381 -16.548 -5.578 1.00 91.19 113 VAL A N 1
ATOM 843 C CA . VAL A 1 113 ? 4.756 -15.166 -5.263 1.00 91.19 113 VAL A CA 1
ATOM 844 C C . VAL A 1 113 ? 3.674 -14.538 -4.395 1.00 91.19 113 VAL A C 1
ATOM 846 O O . VAL A 1 113 ? 2.556 -14.295 -4.849 1.00 91.19 113 VAL A O 1
ATOM 849 N N . VAL A 1 114 ? 4.018 -14.211 -3.147 1.00 94.00 114 VAL A N 1
ATOM 850 C CA . VAL A 1 114 ? 3.117 -13.486 -2.239 1.00 94.00 114 VAL A CA 1
ATOM 851 C C . VAL A 1 114 ? 2.904 -12.064 -2.764 1.00 94.00 114 VAL A C 1
ATOM 853 O O . VAL A 1 114 ? 3.832 -11.254 -2.795 1.00 94.00 114 VAL A O 1
ATOM 856 N N . LEU A 1 115 ? 1.685 -11.754 -3.206 1.00 97.12 115 LEU A N 1
ATOM 857 C CA . LEU A 1 115 ? 1.343 -10.422 -3.717 1.00 97.12 115 LEU A CA 1
ATOM 858 C C . LEU A 1 115 ? 1.004 -9.438 -2.598 1.00 97.12 115 LEU A C 1
ATOM 860 O O . LEU A 1 115 ? 1.298 -8.249 -2.701 1.00 97.12 115 LEU A O 1
ATOM 864 N N . GLN A 1 116 ? 0.374 -9.935 -1.537 1.00 97.81 116 GLN A N 1
ATOM 865 C CA . GLN A 1 116 ? -0.016 -9.146 -0.379 1.00 97.81 116 GLN A CA 1
ATOM 866 C C . GLN A 1 116 ? 0.186 -9.974 0.883 1.00 97.81 116 GLN A C 1
ATOM 868 O O . GLN A 1 116 ? -0.244 -11.124 0.952 1.00 97.81 116 GLN A O 1
ATOM 873 N N . HIS A 1 117 ? 0.812 -9.375 1.886 1.00 97.44 117 HIS A N 1
ATOM 874 C CA . HIS A 1 117 ? 0.886 -9.916 3.234 1.00 97.44 117 HIS A CA 1
ATOM 875 C C . HIS A 1 117 ? 0.344 -8.857 4.183 1.00 97.44 117 HIS A C 1
ATOM 877 O O . HIS A 1 117 ? 0.815 -7.725 4.155 1.00 97.44 117 HIS A O 1
ATOM 883 N N . ILE A 1 118 ? -0.684 -9.191 4.962 1.00 97.94 118 ILE A N 1
ATOM 884 C CA . ILE A 1 118 ? -1.411 -8.234 5.800 1.00 97.94 118 ILE A CA 1
ATOM 885 C C . ILE A 1 118 ? -1.527 -8.827 7.198 1.00 97.94 118 ILE A C 1
ATOM 887 O O . ILE A 1 118 ? -2.095 -9.904 7.378 1.00 97.94 118 ILE A O 1
ATOM 891 N N . VAL A 1 119 ? -1.027 -8.100 8.190 1.00 97.38 119 VAL A N 1
ATOM 892 C CA . VAL A 1 119 ? -1.073 -8.479 9.598 1.00 97.38 119 VAL A CA 1
ATOM 893 C C . VAL A 1 119 ? -1.845 -7.412 10.362 1.00 97.38 119 VAL A C 1
ATOM 895 O O . VAL A 1 119 ? -1.428 -6.258 10.442 1.00 97.38 119 VAL A O 1
ATOM 898 N N . ARG A 1 120 ? -2.981 -7.801 10.946 1.00 96.56 120 ARG A N 1
ATOM 899 C CA . ARG A 1 120 ? -3.757 -6.952 11.857 1.00 96.56 120 ARG A CA 1
ATOM 900 C C . ARG A 1 120 ? -3.384 -7.275 13.294 1.00 96.56 120 ARG A C 1
ATOM 902 O O . ARG A 1 120 ? -3.345 -8.439 13.684 1.00 96.56 120 ARG A O 1
ATOM 909 N N . MET A 1 121 ? -3.152 -6.241 14.083 1.00 95.38 121 MET A N 1
ATOM 910 C CA . MET A 1 121 ? -2.732 -6.346 15.472 1.00 95.38 121 MET A CA 1
ATOM 911 C C . MET A 1 121 ? -3.495 -5.344 16.336 1.00 95.38 121 MET A C 1
ATOM 913 O O . MET A 1 121 ? -4.149 -4.422 15.843 1.00 95.38 121 MET A O 1
ATOM 917 N N . ARG A 1 122 ? -3.406 -5.550 17.648 1.00 94.25 122 ARG A N 1
ATOM 918 C CA . ARG A 1 122 ? -3.916 -4.633 18.659 1.00 94.25 122 ARG A CA 1
ATOM 919 C C . ARG A 1 122 ? -2.834 -4.400 19.701 1.00 94.25 122 ARG A C 1
ATOM 921 O O . ARG A 1 122 ? -2.184 -5.357 20.121 1.00 94.25 122 ARG A O 1
ATOM 928 N N . ASP A 1 123 ? -2.623 -3.149 20.090 1.00 89.56 123 ASP A N 1
ATOM 929 C CA . ASP A 1 123 ? -1.622 -2.807 21.099 1.00 89.56 123 ASP A CA 1
ATOM 930 C C . ASP A 1 123 ? -2.148 -3.041 22.530 1.00 89.56 123 ASP A C 1
ATOM 932 O O . ASP A 1 123 ? -3.284 -3.470 22.752 1.00 89.56 123 ASP A O 1
ATOM 936 N N . LYS A 1 124 ? -1.305 -2.753 23.526 1.00 92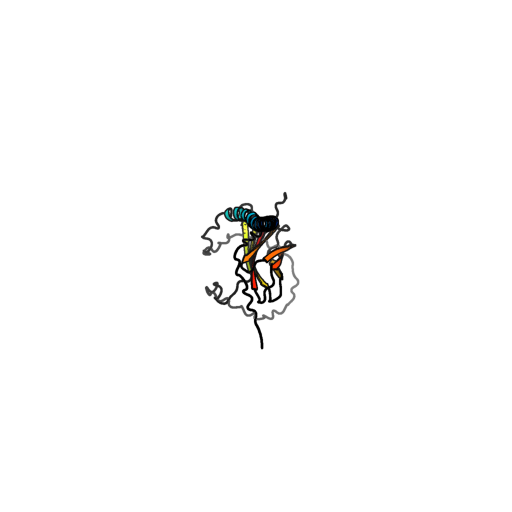.12 124 LYS A N 1
ATOM 937 C CA . LYS A 1 124 ? -1.648 -2.875 24.953 1.00 92.12 124 LYS A CA 1
ATOM 938 C C . LYS A 1 124 ? -2.793 -1.954 25.405 1.00 92.12 124 LYS A C 1
ATOM 940 O O . LYS A 1 124 ? -3.421 -2.245 26.418 1.00 92.12 124 LYS A O 1
ATOM 945 N N . ASP A 1 125 ? -3.026 -0.857 24.686 1.00 89.12 125 ASP A N 1
ATOM 946 C CA . ASP A 1 125 ? -4.058 0.139 24.984 1.00 89.12 125 ASP A CA 1
ATOM 947 C C . ASP A 1 125 ? -5.370 -0.193 24.244 1.00 89.12 125 ASP A C 1
ATOM 949 O O . ASP A 1 125 ? -6.378 0.488 24.413 1.00 89.12 125 ASP A O 1
ATOM 953 N N . GLY A 1 126 ? -5.374 -1.269 23.449 1.00 90.75 126 GLY A N 1
ATOM 954 C CA . GLY A 1 126 ? -6.530 -1.739 22.703 1.00 90.75 126 GLY A CA 1
ATOM 955 C C . GLY A 1 126 ? -6.674 -1.129 21.308 1.00 90.75 126 GLY A C 1
ATOM 956 O O . GLY A 1 126 ? -7.656 -1.445 20.637 1.00 90.75 126 GLY A O 1
ATOM 957 N N . ARG A 1 127 ? -5.716 -0.310 20.854 1.00 90.56 127 ARG A N 1
ATOM 958 C CA . ARG A 1 127 ? -5.762 0.343 19.538 1.00 90.56 127 ARG A CA 1
ATOM 959 C C . ARG A 1 127 ? -5.386 -0.623 18.436 1.00 90.56 127 ARG A C 1
ATOM 961 O O . ARG A 1 127 ? -4.442 -1.406 18.577 1.00 90.56 127 ARG A O 1
ATOM 968 N N . GLU A 1 128 ? -6.110 -0.547 17.331 1.00 92.81 128 GLU A N 1
ATOM 969 C CA . GLU A 1 128 ? -5.866 -1.398 16.174 1.00 92.81 128 GLU A CA 1
ATOM 970 C C . GLU A 1 128 ? -4.843 -0.787 15.219 1.00 92.81 128 GLU A C 1
ATOM 972 O O . GLU A 1 128 ? -4.827 0.420 14.967 1.00 92.81 128 GLU A O 1
ATOM 977 N N . TYR A 1 129 ? -4.001 -1.652 14.659 1.00 95.56 129 TYR A N 1
ATOM 978 C CA . TYR A 1 129 ? -3.090 -1.302 13.580 1.00 95.56 129 TYR A CA 1
ATOM 979 C C . TYR A 1 129 ? -2.957 -2.459 12.590 1.00 95.56 129 TYR A C 1
ATOM 981 O O . TYR A 1 129 ? -3.069 -3.637 12.940 1.00 95.56 129 TYR A O 1
ATOM 989 N N . ILE A 1 130 ? -2.749 -2.112 11.327 1.00 97.94 130 ILE A N 1
ATOM 990 C CA . ILE A 1 130 ? -2.501 -3.032 10.225 1.00 97.94 130 ILE A CA 1
ATOM 991 C C . ILE A 1 130 ? -1.120 -2.718 9.675 1.00 97.94 130 ILE A C 1
ATOM 993 O O . ILE A 1 130 ? -0.836 -1.577 9.322 1.00 97.94 130 ILE A O 1
ATOM 997 N N . HIS A 1 131 ? -0.286 -3.746 9.586 1.00 98.12 131 HIS A N 1
ATOM 998 C CA . HIS A 1 131 ? 0.968 -3.725 8.846 1.00 98.12 131 HIS A CA 1
ATOM 999 C C . HIS A 1 131 ? 0.790 -4.560 7.583 1.00 98.12 131 HIS A C 1
ATOM 1001 O O . HIS A 1 131 ? 0.208 -5.647 7.637 1.00 98.12 131 HIS A O 1
ATOM 1007 N N . ALA A 1 132 ? 1.223 -4.039 6.442 1.00 98.38 132 ALA A N 1
ATOM 1008 C CA . ALA A 1 132 ? 1.067 -4.716 5.172 1.00 98.38 132 ALA A CA 1
ATOM 1009 C C . ALA A 1 132 ? 2.286 -4.551 4.269 1.00 98.38 132 ALA A C 1
ATOM 1011 O O . ALA A 1 132 ? 2.914 -3.497 4.216 1.00 98.38 132 ALA A O 1
ATOM 1012 N N . THR A 1 133 ? 2.551 -5.588 3.484 1.00 98.50 133 THR A N 1
ATOM 1013 C CA . THR A 1 133 ? 3.483 -5.567 2.362 1.00 98.50 133 THR A CA 1
ATOM 1014 C C . THR A 1 133 ? 2.700 -5.830 1.083 1.00 98.50 133 THR A C 1
ATOM 1016 O O . THR A 1 133 ? 1.998 -6.837 0.981 1.00 98.50 133 THR A O 1
ATOM 1019 N N . LEU A 1 134 ? 2.803 -4.925 0.111 1.00 98.62 134 LEU A N 1
ATOM 1020 C CA . LEU A 1 134 ? 2.067 -4.960 -1.151 1.00 98.62 134 LEU A CA 1
ATOM 1021 C C . LEU A 1 134 ? 3.050 -4.991 -2.318 1.00 98.62 134 LEU A C 1
ATOM 1023 O O . LEU A 1 134 ? 3.926 -4.135 -2.422 1.00 98.62 134 LEU A O 1
ATOM 1027 N N . ARG A 1 135 ? 2.885 -5.951 -3.225 1.00 98.69 135 ARG A N 1
ATOM 1028 C CA . ARG A 1 135 ? 3.697 -6.075 -4.435 1.00 98.69 135 ARG A CA 1
ATOM 1029 C C . ARG A 1 135 ? 2.943 -5.514 -5.639 1.00 98.69 135 ARG A C 1
ATOM 1031 O O . ARG A 1 135 ? 1.823 -5.931 -5.921 1.00 98.69 135 ARG A O 1
ATOM 1038 N N . GLY A 1 136 ? 3.575 -4.586 -6.354 1.00 98.19 136 GLY A N 1
ATOM 1039 C CA . GLY A 1 136 ? 3.067 -4.000 -7.593 1.00 98.19 136 GLY A CA 1
ATOM 1040 C C . GLY A 1 136 ? 3.963 -4.322 -8.779 1.00 98.19 136 GLY A C 1
ATOM 1041 O O . GLY A 1 136 ? 5.183 -4.201 -8.678 1.00 98.19 136 GLY A O 1
ATOM 1042 N N . GLU A 1 137 ? 3.369 -4.702 -9.908 1.00 98.31 137 GLU A N 1
ATOM 1043 C CA . GLU A 1 137 ? 4.081 -4.818 -11.182 1.00 98.31 137 GLU A CA 1
ATOM 1044 C C . GLU A 1 137 ? 3.823 -3.575 -12.036 1.00 98.31 137 GLU A C 1
ATOM 1046 O O . GLU A 1 137 ? 2.680 -3.182 -12.266 1.00 98.31 137 GLU A O 1
ATOM 1051 N N . ILE A 1 138 ? 4.902 -2.957 -12.511 1.00 98.00 138 ILE A N 1
ATOM 1052 C CA . ILE A 1 138 ? 4.868 -1.829 -13.437 1.00 98.00 138 ILE A CA 1
ATOM 1053 C C . ILE A 1 138 ? 5.379 -2.348 -14.773 1.00 98.00 138 ILE A C 1
ATOM 1055 O O . ILE A 1 138 ? 6.527 -2.784 -14.879 1.00 98.00 138 ILE A O 1
ATOM 1059 N N . ALA A 1 139 ? 4.517 -2.339 -15.789 1.00 97.31 139 ALA A N 1
ATOM 1060 C CA . ALA A 1 139 ? 4.868 -2.808 -17.124 1.00 97.31 139 ALA A CA 1
ATOM 1061 C C . ALA A 1 139 ? 5.964 -1.938 -17.766 1.00 97.31 139 ALA A C 1
ATOM 1063 O O . ALA A 1 139 ? 6.183 -0.790 -17.376 1.00 97.31 139 ALA A O 1
ATOM 1064 N N . ALA A 1 140 ? 6.634 -2.478 -18.788 1.00 97.00 140 ALA A N 1
ATOM 1065 C CA . ALA A 1 140 ? 7.583 -1.706 -19.585 1.00 97.00 140 ALA A CA 1
ATOM 1066 C C . ALA A 1 140 ? 6.924 -0.426 -20.126 1.00 97.00 140 ALA A C 1
ATOM 1068 O O . ALA A 1 140 ? 5.749 -0.432 -20.500 1.00 97.00 140 ALA A O 1
ATOM 1069 N N . ASP A 1 141 ? 7.686 0.666 -20.133 1.00 95.38 141 ASP A N 1
ATOM 1070 C CA . ASP A 1 141 ? 7.253 2.001 -20.559 1.00 95.38 141 ASP A CA 1
ATOM 1071 C C . ASP A 1 141 ? 6.099 2.615 -19.734 1.00 95.38 141 ASP A C 1
ATOM 1073 O O . ASP A 1 141 ? 5.631 3.711 -20.046 1.00 95.38 141 ASP A O 1
ATOM 1077 N N . GLN A 1 142 ? 5.666 1.963 -18.648 1.00 96.56 142 GLN A N 1
ATOM 1078 C CA . GLN A 1 142 ? 4.799 2.557 -17.633 1.00 96.56 142 GLN A CA 1
ATOM 1079 C C . GLN A 1 142 ? 5.637 3.142 -16.496 1.00 96.56 142 GLN A C 1
ATOM 1081 O O . GLN A 1 142 ? 6.752 2.705 -16.211 1.00 96.56 142 GLN A O 1
ATOM 1086 N N . ARG A 1 143 ? 5.078 4.150 -15.824 1.00 97.19 143 ARG A N 1
ATOM 1087 C CA . ARG A 1 143 ? 5.695 4.773 -14.643 1.00 97.19 143 ARG A CA 1
ATOM 1088 C C . ARG A 1 143 ? 4.878 4.626 -13.378 1.00 97.19 143 ARG A C 1
ATOM 1090 O O . ARG A 1 143 ? 5.375 5.013 -12.334 1.00 97.19 143 ARG A O 1
ATOM 1097 N N . HIS A 1 144 ? 3.649 4.131 -13.454 1.00 97.75 144 HIS A N 1
ATOM 1098 C CA . HIS A 1 144 ? 2.754 4.125 -12.308 1.00 97.75 144 HIS A CA 1
ATOM 1099 C C . HIS A 1 144 ? 2.047 2.785 -12.142 1.00 97.75 144 HIS A C 1
ATOM 1101 O O . HIS A 1 144 ? 1.778 2.089 -13.121 1.00 97.75 144 HIS A O 1
ATOM 1107 N N . VAL A 1 145 ? 1.728 2.460 -10.893 1.00 98.50 145 VAL A N 1
ATOM 1108 C CA . VAL A 1 145 ? 0.806 1.386 -10.517 1.00 98.50 145 VAL A CA 1
ATOM 1109 C C . VAL A 1 145 ? -0.009 1.831 -9.310 1.00 98.50 145 VAL A C 1
ATOM 1111 O O . VAL A 1 145 ? 0.494 2.542 -8.440 1.00 98.50 145 VAL A O 1
ATOM 1114 N N . THR A 1 146 ? -1.264 1.403 -9.258 1.00 98.75 146 THR A N 1
ATOM 1115 C CA . THR A 1 146 ? -2.149 1.623 -8.114 1.00 98.75 146 THR A CA 1
ATOM 1116 C C . THR A 1 146 ? -2.277 0.328 -7.319 1.00 98.75 146 THR A C 1
ATOM 1118 O O . THR A 1 146 ? -2.560 -0.731 -7.878 1.00 98.75 146 THR A O 1
ATOM 1121 N N . LEU A 1 147 ? -2.084 0.423 -6.008 1.00 98.62 147 LEU A N 1
ATOM 1122 C CA . LEU A 1 147 ? -2.206 -0.660 -5.042 1.00 98.62 147 LEU A CA 1
ATOM 1123 C C . LEU A 1 147 ? -3.381 -0.389 -4.103 1.00 98.62 147 LEU A C 1
ATOM 1125 O O . LEU A 1 147 ? -3.651 0.753 -3.727 1.00 98.62 147 LEU A O 1
ATOM 1129 N N . TYR A 1 148 ? -4.057 -1.461 -3.696 1.00 98.56 148 TYR A N 1
ATOM 1130 C CA . TYR A 1 148 ? -5.177 -1.407 -2.763 1.00 98.56 148 TYR A CA 1
ATOM 1131 C C . TYR A 1 148 ? -4.885 -2.275 -1.546 1.00 98.56 148 TYR A C 1
ATOM 1133 O O . TYR A 1 148 ? -4.518 -3.444 -1.686 1.00 98.56 148 TYR A O 1
ATOM 1141 N N . LEU A 1 149 ? -5.098 -1.713 -0.360 1.00 98.50 149 LEU A N 1
ATOM 1142 C CA . LEU A 1 149 ? -5.060 -2.435 0.908 1.00 98.50 149 LEU A CA 1
ATOM 1143 C C . LEU A 1 149 ? -6.452 -2.385 1.535 1.00 98.50 149 LEU A C 1
ATOM 1145 O O . LEU A 1 149 ? -6.974 -1.308 1.812 1.00 98.50 149 LEU A O 1
ATOM 1149 N N . GLY A 1 150 ? -7.061 -3.554 1.725 1.00 98.00 150 GLY A N 1
ATOM 1150 C CA . GLY A 1 150 ? -8.374 -3.693 2.349 1.00 98.00 150 GLY A CA 1
ATOM 1151 C C . GLY A 1 150 ? -8.284 -3.851 3.866 1.00 98.00 150 GLY A C 1
ATOM 1152 O O . GLY A 1 150 ? -7.390 -4.522 4.379 1.00 98.00 150 GLY A O 1
ATOM 1153 N N . PHE A 1 151 ? -9.250 -3.279 4.584 1.00 97.75 151 PHE A N 1
ATOM 1154 C CA . PHE A 1 151 ? -9.393 -3.414 6.033 1.00 97.75 151 PHE A CA 1
ATOM 1155 C C . PHE A 1 151 ? -10.611 -4.289 6.348 1.00 97.75 151 PHE A C 1
ATOM 1157 O O . PHE A 1 151 ? -11.753 -3.887 6.121 1.00 97.75 151 PHE A O 1
ATOM 1164 N N . CYS A 1 152 ? -10.369 -5.498 6.867 1.00 95.12 152 CYS A N 1
ATOM 1165 C CA . CYS A 1 152 ? -11.419 -6.441 7.255 1.00 95.12 152 CYS A CA 1
ATOM 1166 C C . CYS A 1 152 ? -11.193 -6.955 8.693 1.00 95.12 152 CYS A C 1
ATOM 1168 O O . CYS A 1 152 ? -10.168 -7.595 8.941 1.00 95.12 152 CYS A O 1
ATOM 1170 N N . PRO A 1 153 ? -12.096 -6.662 9.653 1.00 95.44 153 PRO A N 1
ATOM 1171 C CA . PRO A 1 153 ? -13.228 -5.730 9.536 1.00 95.44 153 PRO A CA 1
ATOM 1172 C C . PRO A 1 153 ? -12.781 -4.272 9.267 1.00 95.44 153 PRO A C 1
ATOM 1174 O O . PRO A 1 153 ? -11.610 -3.950 9.475 1.00 95.44 153 PRO A O 1
ATOM 1177 N N . PRO A 1 154 ? -13.670 -3.372 8.813 1.00 97.31 154 PRO A N 1
ATOM 1178 C CA . PRO A 1 154 ? -13.335 -1.954 8.667 1.00 97.31 154 PRO A CA 1
ATOM 1179 C C . PRO A 1 154 ? -12.850 -1.330 9.986 1.00 97.31 154 PRO A C 1
ATOM 1181 O O . PRO A 1 154 ? -13.255 -1.774 11.062 1.00 97.31 154 PRO A O 1
ATOM 1184 N N . PHE A 1 155 ? -12.012 -0.295 9.916 1.00 96.12 155 PHE A N 1
ATOM 1185 C CA . PHE A 1 155 ? -11.684 0.518 11.090 1.00 96.12 155 PHE A CA 1
ATOM 1186 C C . PHE A 1 155 ? -12.924 1.289 11.582 1.00 96.12 155 PHE A C 1
ATOM 1188 O O . PHE A 1 155 ? -13.740 1.736 10.763 1.00 96.12 155 PHE A O 1
ATOM 1195 N N . PRO A 1 156 ? -13.075 1.497 12.903 1.00 93.31 156 PRO A N 1
ATOM 1196 C CA . PRO A 1 156 ? -14.199 2.250 13.464 1.00 93.31 156 PRO A CA 1
ATOM 1197 C C . PRO A 1 156 ? -14.178 3.734 13.063 1.00 93.31 156 PRO A C 1
ATOM 1199 O O . PRO A 1 156 ? -15.231 4.352 12.911 1.00 93.31 156 PRO A O 1
ATOM 1202 N N . THR A 1 157 ? -12.991 4.296 12.836 1.00 93.50 157 THR A N 1
ATOM 1203 C CA . THR A 1 157 ? -12.750 5.653 12.322 1.00 93.50 157 THR A CA 1
ATOM 1204 C C . THR A 1 157 ? -11.915 5.588 11.041 1.00 93.50 157 THR A C 1
ATOM 1206 O O . THR A 1 157 ? -11.387 4.532 10.697 1.00 93.50 157 THR A O 1
ATOM 1209 N N . ILE A 1 158 ? -11.813 6.692 10.295 1.00 96.12 158 ILE A N 1
ATOM 1210 C CA . ILE A 1 158 ? -10.861 6.765 9.177 1.00 96.12 158 ILE A CA 1
ATOM 1211 C C . ILE A 1 158 ? -9.444 6.670 9.768 1.00 96.12 158 ILE A C 1
ATOM 1213 O O . ILE A 1 158 ? -9.095 7.526 10.587 1.00 96.12 158 ILE A O 1
ATOM 1217 N N . PRO A 1 159 ? -8.639 5.652 9.406 1.00 96.81 159 PRO A N 1
ATOM 1218 C CA . PRO A 1 159 ? -7.303 5.497 9.964 1.00 96.81 159 PRO A CA 1
ATOM 1219 C C . PRO A 1 159 ? -6.339 6.545 9.393 1.00 96.81 159 PRO A C 1
ATOM 1221 O O . PRO A 1 159 ? -6.580 7.130 8.336 1.00 96.81 159 PRO A O 1
ATOM 1224 N N . GLN A 1 160 ? -5.211 6.747 10.065 1.00 97.25 160 GLN A N 1
ATOM 1225 C CA . GLN A 1 160 ? -4.027 7.332 9.439 1.00 97.25 160 GLN A CA 1
ATOM 1226 C C . GLN A 1 160 ? -3.283 6.233 8.678 1.00 97.25 160 GLN A C 1
ATOM 1228 O O . GLN A 1 160 ? -3.283 5.078 9.107 1.00 97.25 160 GLN A O 1
ATOM 1233 N N . VAL A 1 161 ? -2.690 6.581 7.533 1.00 98.00 161 VAL A N 1
ATOM 1234 C CA . VAL A 1 161 ? -1.954 5.629 6.695 1.00 98.00 161 VAL A CA 1
ATOM 1235 C C . VAL A 1 161 ? -0.627 6.222 6.254 1.00 98.00 161 VAL A C 1
ATOM 1237 O O . VAL A 1 161 ? -0.584 7.321 5.699 1.00 98.00 161 VAL A O 1
ATOM 1240 N N . GLU A 1 162 ? 0.429 5.441 6.434 1.00 98.12 162 GLU A N 1
ATOM 1241 C CA . GLU A 1 162 ? 1.765 5.690 5.907 1.00 98.12 162 GLU A CA 1
ATOM 1242 C C . GLU A 1 162 ? 2.125 4.575 4.920 1.00 98.12 162 GLU A C 1
ATOM 1244 O O . GLU A 1 162 ? 1.722 3.424 5.100 1.00 98.12 162 GLU A O 1
ATOM 1249 N N . ALA A 1 163 ? 2.842 4.915 3.848 1.00 98.31 163 ALA A N 1
ATOM 1250 C CA . ALA A 1 163 ? 3.268 3.947 2.844 1.00 98.31 163 ALA A CA 1
ATOM 1251 C C . ALA A 1 163 ? 4.621 4.334 2.247 1.00 98.31 163 ALA A C 1
ATOM 1253 O O . ALA A 1 163 ? 4.803 5.481 1.830 1.00 98.31 163 ALA A O 1
ATOM 1254 N N . GLU A 1 164 ? 5.534 3.375 2.132 1.00 98.25 164 GLU A N 1
ATOM 1255 C CA . GLU A 1 164 ? 6.874 3.571 1.581 1.00 98.25 164 GLU A CA 1
ATOM 1256 C C . GLU A 1 164 ? 7.321 2.406 0.693 1.00 98.25 164 GLU A C 1
ATOM 1258 O O . GLU A 1 164 ? 6.918 1.261 0.882 1.00 98.25 164 GLU A O 1
ATOM 1263 N N . VAL A 1 165 ? 8.153 2.697 -0.308 1.00 98.38 165 VAL A N 1
ATOM 1264 C CA . VAL A 1 165 ? 8.752 1.669 -1.169 1.00 98.38 165 VAL A CA 1
ATOM 1265 C C . VAL A 1 165 ? 9.969 1.082 -0.460 1.00 98.38 165 VAL A C 1
ATOM 1267 O O . VAL A 1 165 ? 10.933 1.802 -0.201 1.00 98.38 165 VAL A O 1
ATOM 1270 N N . ILE A 1 166 ? 9.941 -0.223 -0.191 1.00 98.25 166 ILE A N 1
ATOM 1271 C CA . ILE A 1 166 ? 11.008 -0.943 0.523 1.00 98.25 166 ILE A CA 1
ATOM 1272 C C . ILE A 1 166 ? 11.862 -1.831 -0.396 1.00 98.25 166 ILE A C 1
ATOM 1274 O O . ILE A 1 166 ? 12.996 -2.160 -0.053 1.00 98.25 166 ILE A O 1
ATOM 1278 N N . GLU A 1 167 ? 11.359 -2.193 -1.580 1.00 98.25 167 GLU A N 1
ATOM 1279 C CA . GLU A 1 167 ? 12.083 -2.995 -2.577 1.00 98.25 167 GLU A CA 1
ATOM 1280 C C . GLU A 1 167 ? 11.704 -2.572 -4.005 1.00 98.25 167 GLU A C 1
ATOM 1282 O O . GLU A 1 167 ? 10.572 -2.157 -4.265 1.00 98.25 167 GLU A O 1
ATOM 1287 N N . GLY A 1 168 ? 12.640 -2.726 -4.945 1.00 97.38 168 GLY A N 1
ATOM 1288 C CA . GLY A 1 168 ? 12.460 -2.395 -6.360 1.00 97.38 168 GLY A CA 1
ATOM 1289 C C . GLY A 1 168 ? 13.208 -1.127 -6.795 1.00 97.38 168 GLY A C 1
ATOM 1290 O O . GLY A 1 168 ? 14.080 -0.631 -6.076 1.00 97.38 168 GLY A O 1
ATOM 1291 N N . PRO A 1 169 ? 12.932 -0.616 -8.010 1.00 97.56 169 PRO A N 1
ATOM 1292 C CA . PRO A 1 169 ? 13.491 0.646 -8.490 1.00 97.56 169 PRO A CA 1
ATOM 1293 C C . PRO A 1 169 ? 13.058 1.848 -7.641 1.00 97.56 169 PRO A C 1
ATOM 1295 O O . PRO A 1 169 ? 12.039 1.805 -6.956 1.00 97.56 169 PRO A O 1
ATOM 1298 N N . ALA A 1 170 ? 13.814 2.946 -7.734 1.00 97.44 170 ALA A N 1
ATOM 1299 C CA . ALA A 1 170 ? 13.475 4.193 -7.053 1.00 97.44 170 ALA A CA 1
ATOM 1300 C C . ALA A 1 170 ? 12.099 4.708 -7.503 1.00 97.44 170 ALA A C 1
ATOM 1302 O O . ALA A 1 170 ? 11.841 4.881 -8.702 1.00 97.44 170 ALA A O 1
ATOM 1303 N N . ALA A 1 171 ? 11.223 4.913 -6.525 1.00 97.94 171 ALA A N 1
ATOM 1304 C CA . ALA A 1 171 ? 9.842 5.294 -6.732 1.00 97.94 171 ALA A CA 1
ATOM 1305 C C . ALA A 1 171 ? 9.304 6.055 -5.518 1.00 97.94 171 ALA A C 1
ATOM 1307 O O . ALA A 1 171 ? 9.801 5.914 -4.398 1.00 97.94 171 ALA A O 1
ATOM 1308 N N . THR A 1 172 ? 8.257 6.836 -5.752 1.00 98.38 172 THR A N 1
ATOM 1309 C CA . THR A 1 172 ? 7.545 7.606 -4.735 1.00 98.38 172 THR A CA 1
ATOM 1310 C C . THR A 1 172 ? 6.143 7.035 -4.538 1.00 98.38 172 THR A C 1
ATOM 1312 O O . THR A 1 172 ? 5.444 6.740 -5.507 1.00 98.38 172 THR A O 1
ATOM 1315 N N . THR A 1 173 ? 5.712 6.903 -3.286 1.00 98.31 173 THR A N 1
ATOM 1316 C CA . THR A 1 173 ? 4.348 6.519 -2.902 1.00 98.31 173 THR A CA 1
ATOM 1317 C C . THR A 1 173 ? 3.482 7.747 -2.639 1.00 98.31 173 THR A C 1
ATOM 1319 O O . THR A 1 173 ? 3.935 8.766 -2.113 1.00 98.31 173 THR A O 1
ATOM 1322 N N . LYS A 1 174 ? 2.196 7.642 -2.970 1.00 98.50 174 LYS A N 1
ATOM 1323 C CA . LYS A 1 174 ? 1.173 8.632 -2.642 1.00 98.50 174 LYS A CA 1
ATOM 1324 C C . LYS A 1 174 ? -0.086 7.925 -2.163 1.00 98.50 174 LYS A C 1
ATOM 1326 O O . LYS A 1 174 ? -0.715 7.188 -2.915 1.00 98.50 174 LYS A O 1
ATOM 1331 N N . VAL A 1 175 ? -0.500 8.204 -0.930 1.00 98.44 175 VAL A N 1
ATOM 1332 C CA . VAL A 1 175 ? -1.813 7.783 -0.431 1.00 98.44 175 VAL A CA 1
ATOM 1333 C C . VAL A 1 175 ? -2.878 8.680 -1.068 1.00 98.44 175 VAL A C 1
ATOM 1335 O O . VAL A 1 175 ? -2.889 9.891 -0.849 1.00 98.44 175 VAL A O 1
ATOM 1338 N N . VAL A 1 176 ? -3.735 8.103 -1.911 1.00 98.44 176 VAL A N 1
ATOM 1339 C CA . VAL A 1 176 ? -4.712 8.852 -2.724 1.00 98.44 176 VAL A CA 1
ATOM 1340 C C . VAL A 1 176 ? -6.070 8.930 -2.045 1.00 98.44 176 VAL A C 1
ATOM 1342 O O . VAL A 1 176 ? -6.710 9.980 -2.063 1.00 98.44 176 VAL A O 1
ATOM 1345 N N . GLN A 1 177 ? -6.514 7.826 -1.449 1.00 98.50 177 GLN A N 1
ATOM 1346 C CA . GLN A 1 177 ? -7.820 7.732 -0.811 1.00 98.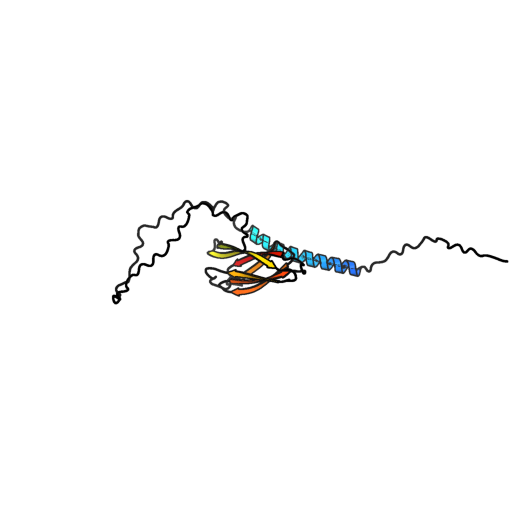50 177 GLN A CA 1
ATOM 1347 C C . GLN A 1 177 ? -7.732 6.840 0.417 1.00 98.50 177 GLN A C 1
ATOM 1349 O O . GLN A 1 177 ? -7.228 5.727 0.319 1.00 98.50 177 GLN A O 1
ATOM 1354 N N . ILE A 1 178 ? -8.273 7.309 1.541 1.00 98.38 178 ILE A N 1
ATOM 1355 C CA . ILE A 1 178 ? -8.377 6.545 2.786 1.00 98.38 178 ILE A CA 1
ATOM 1356 C C . ILE A 1 178 ? -9.856 6.411 3.146 1.00 98.38 178 ILE A C 1
ATOM 1358 O O . ILE A 1 178 ? -10.581 7.406 3.195 1.00 98.38 178 ILE A O 1
ATOM 1362 N N . LEU A 1 179 ? -10.299 5.180 3.383 1.00 98.06 179 LEU A N 1
ATOM 1363 C CA . LEU A 1 179 ? -11.654 4.813 3.784 1.00 98.06 179 LEU A CA 1
ATOM 1364 C C . LEU A 1 179 ? -11.595 3.881 5.002 1.00 98.06 179 LEU A C 1
ATOM 1366 O O . LEU A 1 179 ? -10.562 3.295 5.314 1.00 98.06 179 LEU A O 1
ATOM 1370 N N . HIS A 1 180 ? -12.735 3.677 5.662 1.00 97.19 180 HIS A N 1
ATOM 1371 C CA . HIS A 1 180 ? -12.840 2.736 6.784 1.00 97.19 180 HIS A CA 1
ATOM 1372 C C . HIS A 1 180 ? -12.484 1.298 6.392 1.00 97.19 180 HIS A C 1
ATOM 1374 O O . HIS A 1 180 ? -11.987 0.535 7.212 1.00 97.19 180 HIS A O 1
ATOM 1380 N N . ASN A 1 181 ? -12.772 0.909 5.150 1.00 97.75 181 ASN A N 1
ATOM 1381 C CA . ASN A 1 181 ? -12.607 -0.452 4.645 1.00 97.75 181 ASN A CA 1
ATOM 1382 C C . ASN A 1 181 ? -11.382 -0.623 3.735 1.00 97.75 181 ASN A C 1
ATOM 1384 O O . ASN A 1 181 ? -11.187 -1.715 3.202 1.00 97.75 181 ASN A O 1
ATOM 1388 N N . GLY A 1 182 ? -10.568 0.416 3.534 1.00 98.12 182 GLY A N 1
ATOM 1389 C CA . GLY A 1 182 ? -9.334 0.282 2.774 1.00 98.12 182 GLY A CA 1
ATOM 1390 C C . GLY A 1 182 ? -8.675 1.595 2.380 1.00 98.12 182 GLY A C 1
ATOM 1391 O O . GLY A 1 182 ? -9.149 2.686 2.695 1.00 98.12 182 GLY A O 1
ATOM 1392 N N . VAL A 1 183 ? -7.571 1.470 1.655 1.00 98.69 183 VAL A N 1
ATOM 1393 C CA . VAL A 1 183 ? -6.764 2.581 1.156 1.00 98.69 183 VAL A CA 1
ATOM 1394 C C . VAL A 1 183 ? -6.309 2.316 -0.278 1.00 98.69 183 VAL A C 1
ATOM 1396 O O . VAL A 1 183 ? -6.001 1.180 -0.645 1.00 98.69 183 VAL A O 1
ATOM 1399 N N . GLN A 1 184 ? -6.267 3.382 -1.079 1.00 98.75 184 GLN A N 1
ATOM 1400 C CA . GLN A 1 184 ? -5.641 3.411 -2.398 1.00 98.75 184 GLN A CA 1
ATOM 1401 C C . GLN A 1 184 ? -4.280 4.107 -2.309 1.00 98.75 184 GLN A C 1
ATOM 1403 O O . GLN A 1 184 ? -4.187 5.249 -1.845 1.00 98.75 184 GLN A O 1
ATOM 1408 N N . ILE A 1 185 ? -3.243 3.435 -2.801 1.00 98.81 185 ILE A N 1
ATOM 1409 C CA . ILE A 1 185 ? -1.862 3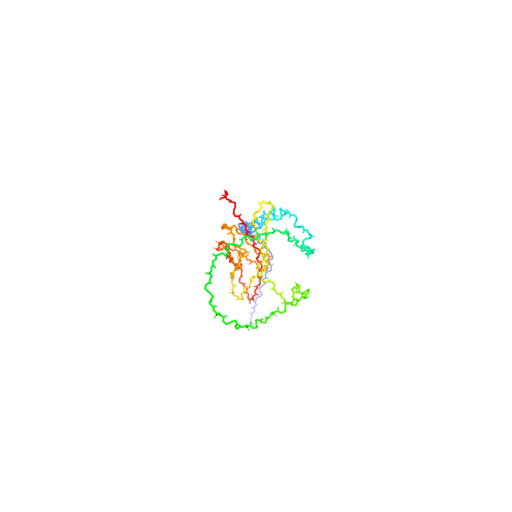.915 -2.830 1.00 98.81 185 ILE A CA 1
ATOM 1410 C C . ILE A 1 185 ? -1.397 3.918 -4.284 1.00 98.81 185 ILE A C 1
ATOM 1412 O O . ILE A 1 185 ? -1.380 2.874 -4.926 1.00 98.81 185 ILE A O 1
ATOM 1416 N N . ASP A 1 186 ? -0.987 5.072 -4.794 1.00 98.69 186 ASP A N 1
ATOM 1417 C CA . ASP A 1 186 ? -0.320 5.161 -6.090 1.00 98.69 186 ASP A CA 1
ATOM 1418 C C . ASP A 1 186 ? 1.196 5.119 -5.884 1.00 98.69 186 ASP A C 1
ATOM 1420 O O . ASP A 1 186 ? 1.733 5.759 -4.976 1.00 98.69 186 ASP A O 1
ATOM 1424 N N . VAL A 1 187 ? 1.890 4.376 -6.739 1.00 98.62 187 VAL A N 1
ATOM 1425 C CA . VAL A 1 187 ? 3.352 4.309 -6.787 1.00 98.62 187 VAL A CA 1
ATOM 1426 C C . VAL A 1 187 ? 3.807 4.844 -8.135 1.00 98.62 187 VAL A C 1
ATOM 1428 O O . VAL A 1 187 ? 3.333 4.367 -9.163 1.00 98.62 187 VAL A O 1
ATOM 1431 N N . GLU A 1 188 ? 4.724 5.810 -8.142 1.00 98.56 188 GLU A N 1
ATOM 1432 C CA . GLU A 1 188 ? 5.300 6.396 -9.356 1.00 98.56 188 GLU A CA 1
ATOM 1433 C C . GLU A 1 188 ? 6.820 6.187 -9.393 1.00 98.56 188 GLU A C 1
ATOM 1435 O O . GLU A 1 188 ? 7.524 6.592 -8.471 1.00 98.56 188 GLU A O 1
ATOM 1440 N N . LEU A 1 189 ? 7.340 5.588 -10.467 1.00 98.44 189 LEU A N 1
ATOM 1441 C CA . LEU A 1 189 ? 8.775 5.448 -10.714 1.00 98.44 189 LEU A CA 1
ATOM 1442 C C . LEU A 1 189 ? 9.421 6.803 -11.006 1.00 98.44 189 LEU A C 1
ATOM 1444 O O . LEU A 1 189 ? 8.938 7.579 -11.843 1.00 98.44 189 LEU A O 1
ATOM 1448 N N . ASP A 1 190 ? 10.601 7.022 -10.434 1.00 97.50 190 ASP A N 1
ATOM 1449 C CA . ASP A 1 190 ? 11.389 8.235 -10.667 1.00 97.50 190 ASP A CA 1
ATOM 1450 C C . ASP A 1 190 ? 11.906 8.318 -12.118 1.00 97.50 190 ASP A C 1
ATOM 1452 O O . ASP A 1 190 ? 12.132 9.407 -12.649 1.00 97.50 190 ASP A O 1
ATOM 1456 N N . ALA A 1 191 ? 12.063 7.171 -12.788 1.00 95.62 191 ALA A N 1
ATOM 1457 C CA . ALA A 1 191 ? 12.512 7.066 -14.173 1.00 95.62 191 ALA A CA 1
ATOM 1458 C C . ALA A 1 191 ? 11.756 5.975 -14.950 1.00 95.62 191 ALA A C 1
ATOM 1460 O O . ALA A 1 191 ? 11.284 4.996 -14.378 1.00 95.62 191 ALA A O 1
ATOM 1461 N N . ASN A 1 192 ? 11.679 6.131 -16.276 1.00 93.94 192 ASN A N 1
ATOM 1462 C CA . ASN A 1 192 ? 11.141 5.105 -17.173 1.00 93.94 192 ASN A CA 1
ATOM 1463 C C . ASN A 1 192 ? 12.012 3.844 -17.167 1.00 93.94 192 ASN A C 1
ATOM 1465 O O . ASN A 1 192 ? 13.242 3.927 -17.144 1.00 93.94 192 ASN A O 1
ATOM 1469 N N . VAL A 1 193 ? 11.365 2.688 -17.298 1.00 95.25 193 VAL A N 1
ATOM 1470 C CA . VAL A 1 193 ? 12.016 1.380 -17.406 1.00 95.25 193 VAL A CA 1
ATOM 1471 C C . VAL A 1 193 ? 11.590 0.685 -18.698 1.00 95.25 193 VAL A C 1
ATOM 1473 O O . VAL A 1 193 ? 10.420 0.684 -19.064 1.00 95.25 193 VAL A O 1
ATOM 1476 N N . SER A 1 194 ? 12.549 0.084 -19.403 1.00 95.50 194 SER A N 1
ATOM 1477 C CA . SER A 1 194 ? 12.315 -0.609 -20.683 1.00 95.50 194 SER A CA 1
ATOM 1478 C C . SER A 1 194 ? 11.866 -2.067 -20.527 1.00 95.50 194 SER A C 1
ATOM 1480 O O . SER A 1 194 ? 11.700 -2.786 -21.510 1.00 95.50 194 SER A O 1
ATOM 1482 N N . LYS A 1 195 ? 11.718 -2.531 -19.285 1.00 97.56 195 LYS A N 1
ATOM 1483 C CA . LYS A 1 195 ? 11.259 -3.872 -18.910 1.00 97.56 195 LYS A CA 1
ATOM 1484 C C . LYS A 1 195 ? 10.260 -3.732 -17.772 1.00 97.56 195 LYS A C 1
ATOM 1486 O O . LYS A 1 195 ? 10.320 -2.733 -17.057 1.00 97.56 195 LYS A O 1
ATOM 1491 N N . SER A 1 196 ? 9.383 -4.722 -17.595 1.00 97.25 196 SER A N 1
ATOM 1492 C CA . SER A 1 196 ? 8.541 -4.738 -16.404 1.00 97.25 196 SER A CA 1
ATOM 1493 C C . SER A 1 196 ? 9.403 -4.863 -15.153 1.00 97.25 196 SER A C 1
ATOM 1495 O O . SER A 1 196 ? 10.464 -5.497 -15.155 1.00 97.25 196 SER A O 1
ATOM 1497 N N . VAL A 1 197 ? 8.966 -4.187 -14.101 1.00 98.19 197 VAL A N 1
ATOM 1498 C CA . VAL A 1 197 ? 9.641 -4.160 -12.809 1.00 98.19 197 VAL A CA 1
ATOM 1499 C C . VAL A 1 197 ? 8.631 -4.379 -11.705 1.00 98.19 197 VAL A C 1
ATOM 1501 O O . VAL A 1 197 ? 7.452 -4.048 -11.831 1.00 98.19 197 VAL A O 1
ATOM 1504 N N . THR A 1 198 ? 9.121 -4.912 -10.599 1.00 98.44 198 THR A N 1
ATOM 1505 C CA . THR A 1 198 ? 8.340 -5.094 -9.388 1.00 98.44 198 THR A CA 1
ATOM 1506 C C . THR A 1 198 ? 8.789 -4.084 -8.347 1.00 98.44 198 THR A C 1
ATOM 1508 O O . THR A 1 198 ? 9.986 -3.871 -8.156 1.00 98.44 198 THR A O 1
ATOM 1511 N N . VAL A 1 199 ? 7.815 -3.480 -7.677 1.00 98.38 199 VAL A N 1
ATOM 1512 C CA . VAL A 1 199 ? 8.007 -2.658 -6.483 1.00 98.38 199 VAL A CA 1
ATOM 1513 C C . VAL A 1 199 ? 7.304 -3.326 -5.311 1.00 98.38 199 VAL A C 1
ATOM 1515 O O . VAL A 1 199 ? 6.243 -3.935 -5.478 1.00 98.38 199 VAL A O 1
ATOM 1518 N N . VAL A 1 200 ? 7.894 -3.221 -4.128 1.00 98.56 200 VAL A N 1
ATOM 1519 C CA . VAL A 1 200 ? 7.282 -3.677 -2.880 1.00 98.56 200 VAL A CA 1
ATOM 1520 C C . VAL A 1 200 ? 7.097 -2.472 -1.975 1.00 98.56 200 VAL A C 1
ATOM 1522 O O . VAL A 1 200 ? 8.048 -1.742 -1.696 1.00 98.56 200 VAL A O 1
ATOM 1525 N N . VAL A 1 201 ? 5.858 -2.266 -1.546 1.00 98.69 201 VAL A N 1
ATOM 1526 C CA . VAL A 1 201 ? 5.444 -1.178 -0.665 1.00 98.69 201 VAL A CA 1
ATOM 1527 C C . VAL A 1 201 ? 5.139 -1.745 0.711 1.00 98.69 201 VAL A C 1
ATOM 1529 O O . VAL A 1 201 ? 4.341 -2.674 0.832 1.00 98.69 201 VAL A O 1
ATOM 1532 N N . GLU A 1 202 ? 5.750 -1.173 1.739 1.00 98.69 202 GLU A N 1
ATOM 1533 C CA . GLU A 1 202 ? 5.298 -1.327 3.115 1.00 98.69 202 GLU A CA 1
ATOM 1534 C C . GLU A 1 202 ? 4.233 -0.268 3.400 1.00 98.69 202 GLU A C 1
ATOM 1536 O O . GLU A 1 202 ? 4.392 0.897 3.037 1.00 98.69 202 GLU A O 1
ATOM 1541 N N . ALA A 1 203 ? 3.129 -0.676 4.015 1.00 98.50 203 ALA A N 1
ATOM 1542 C CA . ALA A 1 203 ? 2.061 0.216 4.429 1.00 98.50 203 ALA A CA 1
ATOM 1543 C C . ALA A 1 203 ? 1.664 -0.071 5.875 1.00 98.50 203 ALA A C 1
ATOM 1545 O O . ALA A 1 203 ? 1.506 -1.227 6.276 1.00 98.50 203 ALA A O 1
ATOM 1546 N N . VAL A 1 204 ? 1.451 0.994 6.642 1.00 98.19 204 VAL A N 1
ATOM 1547 C CA . VAL A 1 204 ? 0.969 0.923 8.020 1.00 98.19 204 VAL A CA 1
ATOM 1548 C C . VAL A 1 204 ? -0.290 1.765 8.133 1.00 98.19 204 VAL A C 1
ATOM 1550 O O . VAL A 1 204 ? -0.298 2.931 7.748 1.00 98.19 204 VAL A O 1
ATOM 1553 N N . ALA A 1 205 ? -1.359 1.173 8.657 1.00 98.00 205 ALA A N 1
ATOM 1554 C CA . ALA A 1 205 ? -2.606 1.862 8.959 1.00 98.00 205 ALA A CA 1
ATOM 1555 C C . ALA A 1 205 ? -2.920 1.739 10.450 1.00 98.00 205 ALA A C 1
ATOM 1557 O O . ALA A 1 205 ? -2.829 0.647 11.008 1.00 98.00 205 ALA A O 1
ATOM 1558 N N . TYR A 1 206 ? -3.303 2.832 11.099 1.00 96.25 206 TYR A N 1
ATOM 1559 C CA . TYR A 1 206 ? -3.596 2.850 12.533 1.00 96.25 206 TYR A CA 1
ATOM 1560 C C . TYR A 1 206 ? -4.704 3.850 12.860 1.00 96.25 206 TYR A C 1
ATOM 1562 O O . TYR A 1 206 ? -4.960 4.791 12.107 1.00 96.25 206 TYR A O 1
ATOM 1570 N N . GLU A 1 207 ? -5.395 3.633 13.979 1.00 92.56 207 GLU A N 1
ATOM 1571 C CA . GLU A 1 207 ? -6.429 4.559 14.445 1.00 92.56 207 GLU A CA 1
ATOM 1572 C C . GLU A 1 207 ? -5.847 5.960 14.676 1.00 92.56 207 GLU A C 1
ATOM 1574 O O . GLU A 1 207 ? -4.833 6.121 15.357 1.00 92.56 207 GLU A O 1
ATOM 1579 N N . ALA A 1 208 ? -6.498 6.981 14.111 1.00 86.31 208 ALA A N 1
ATOM 1580 C CA . ALA A 1 208 ? -6.141 8.367 14.382 1.00 86.31 208 ALA A CA 1
ATOM 1581 C C . ALA A 1 208 ? -6.328 8.674 15.875 1.00 86.31 208 ALA A C 1
ATOM 1583 O O . ALA A 1 208 ? -7.322 8.256 16.478 1.00 86.31 208 ALA A O 1
ATOM 1584 N N . ASP A 1 209 ? -5.401 9.433 16.462 1.00 80.56 209 ASP A N 1
ATOM 1585 C CA . ASP A 1 209 ? -5.597 9.946 17.814 1.00 80.56 209 ASP A CA 1
ATOM 1586 C C . ASP A 1 209 ? -6.821 10.880 17.800 1.00 80.56 209 ASP A C 1
ATOM 1588 O O . ASP A 1 209 ? -6.847 11.828 17.012 1.00 80.56 209 ASP A O 1
ATOM 1592 N N . PRO A 1 210 ? -7.846 10.656 18.643 1.00 68.38 210 PRO A N 1
ATOM 1593 C CA . PRO A 1 210 ? -9.024 11.520 18.687 1.00 68.38 210 PRO A CA 1
ATOM 1594 C C . PRO A 1 210 ? -8.703 12.980 19.050 1.00 68.38 210 PRO A C 1
ATOM 1596 O O . PRO A 1 210 ? -9.593 13.827 18.984 1.00 68.38 210 PRO A O 1
ATOM 1599 N N . THR A 1 211 ? -7.468 13.279 19.464 1.00 71.12 211 THR A N 1
ATOM 1600 C CA . THR A 1 211 ? -7.017 14.620 19.848 1.00 71.12 211 THR A CA 1
ATOM 1601 C C . THR A 1 211 ? -6.212 15.374 18.781 1.00 71.12 211 THR A C 1
ATOM 1603 O O . THR A 1 211 ? -5.852 16.525 19.039 1.00 71.12 211 THR A O 1
ATOM 1606 N N . SER A 1 212 ? -5.935 14.774 17.612 1.00 55.31 212 SER A N 1
ATOM 1607 C CA . SER A 1 212 ? -5.152 15.401 16.526 1.00 55.31 212 SER A CA 1
ATOM 1608 C C . SER A 1 212 ? -5.964 16.305 15.605 1.00 55.31 212 SER A C 1
ATOM 1610 O O . SER A 1 212 ? -7.072 15.872 15.216 1.00 55.31 212 SER A O 1
#

Secondary structure (DSSP, 8-state):
----------------------THHHHHHHHHHHHHHHHHHHGGGTHHHHTTS----TT-----------TT-------------------------------S--SPPTT----EEEEEEE-TTS-EEEEEEEEEEE-TT--EEEEEEE-SSPPSSPPEEEEEEEESSSEEEEEEEEETTEEEEEEEESS--SS-EEEEEEEEEEPPPTT-

pLDDT: mean 72.95, std 23.24, range [35.19, 98.81]

Foldseek 3Di:
DDDDDDDDDDDDDDDPPPPPPPCVVVVVVVVVVVVVVVVVVVVVVVVVVVVVPPPPPPPPPDPPDDPDDDPDPDDPDPPPDDDPDDPDDPPPDPPPPPPPPPDPPPDDPPPDDDQKDKDWDADPVRWIKIKMKHKDKAAAQGFKDKDKDFDVVFAPDFWDKDKDWDDKADWDKDFDDTDRTITIIMIGHPDGDRGMIMIMMIMMTTHDDPVD

Organism: NCBI:txid2527972

Radius of gyration: 33.24 Å; chains: 1; bounding box: 110×63×93 Å